Protein AF-A0A8J3WFZ7-F1 (afdb_monomer_lite)

Radius of gyration: 23.06 Å; chains: 1; bounding box: 49×49×69 Å

Sequence (189 aa):
MGMSPRNIRAHQSRGLLQPPLRRGRVAVYDSGHVRRLEAIKALQRQGYNLAAIEVFLGLRADQDHDALAELVRQLGTARPAILRTLLAHGLVARDGPVLRVLRPKPLRAALGLRDYGLSPLAALQLLAELLDTVSGLAAQLMSDVERRATVLRDPAAAPPPLLAPEDFGLLLAEALRTVTETTARDLVS

Organism: Planobispora rosea (NCBI:txid35762)

Foldseek 3Di:
DPDDPVVLVVCVVVLLAPFADDDDPDGDDDPVRVVSVVQVVVVVVVVDDPVVSCVVVCSVVVVVQVVLQVVLLVCCVVPVPLNVLCCVLQQWDDDDNGIHGPNCVLLVVLVVCVVVVDDSVRSSVVSSVVSVVVVVVLVVVVVVVVVVVVVVDDPPPDDPPCPDPVNVVVVVVVVVVVVVVVVVVVVVD

Secondary structure (DSSP, 8-state):
----HHHHHHHHHTTSSPPPEEETTEEEP-HHHHHHHHHHHHHHHTT--HHHHHHHTTSHHHHHHHHHHHHHHHHHHH-HHHHHHHHHTTSEEEETTEEEES-HHHHHHHHHGGGGT--HHHHHHHHHHHHHHHHHHHHHHHHHHHHHHHHHS-TTS-PPP---HHHHHHHHHHHHHHHHHHHHHHTT-

InterPro domains:
  IPR000551 MerR-type HTH domain [PF13411] (2-55)
  IPR000551 MerR-type HTH domain [PS50937] (1-59)
  IPR000551 MerR-type HTH domain [SM00422] (2-60)
  IPR009061 Putative DNA-binding domain superfamily [SSF46955] (2-68)
  IPR047057 MerR transcriptional regulator [PTHR30204] (2-131)

pLDDT: mean 78.14, std 10.88, range [47.56, 95.44]

Structure (mmCIF, N/CA/C/O backbone):
data_AF-A0A8J3WFZ7-F1
#
_entry.id   AF-A0A8J3WFZ7-F1
#
loop_
_atom_site.group_PDB
_atom_site.id
_atom_site.type_symbol
_atom_site.label_atom_id
_atom_site.label_alt_id
_atom_site.label_comp_id
_atom_site.label_asym_id
_atom_site.label_entity_id
_atom_site.label_seq_id
_atom_site.pdbx_PDB_ins_code
_atom_site.Cartn_x
_atom_site.Cartn_y
_atom_site.Cartn_z
_atom_site.occupancy
_atom_site.B_iso_or_equiv
_atom_site.auth_seq_id
_atom_site.auth_comp_id
_atom_site.auth_asym_id
_atom_site.auth_atom_id
_atom_site.pdbx_PDB_model_num
ATOM 1 N N . MET A 1 1 ? -4.794 33.262 18.597 1.00 53.56 1 MET A N 1
ATOM 2 C CA . MET A 1 1 ? -5.694 32.116 18.312 1.00 53.56 1 MET A CA 1
ATOM 3 C C . MET A 1 1 ? -7.152 32.491 18.589 1.00 53.56 1 MET A C 1
ATOM 5 O O . MET A 1 1 ? -7.589 32.407 19.724 1.00 53.56 1 MET A O 1
ATOM 9 N N . GLY A 1 2 ? -7.925 32.935 17.591 1.00 56.97 2 GLY A N 1
ATOM 10 C CA . GLY A 1 2 ? -9.332 33.345 17.791 1.00 56.97 2 GLY A CA 1
ATOM 11 C C . GLY A 1 2 ? -10.337 32.183 17.824 1.00 56.97 2 GLY A C 1
ATOM 12 O O . GLY A 1 2 ? -11.224 32.146 16.980 1.00 56.97 2 GLY A O 1
ATOM 13 N N . MET A 1 3 ? -10.136 31.153 18.650 1.00 70.38 3 MET A N 1
ATOM 14 C CA . MET A 1 3 ? -11.090 30.041 18.815 1.00 70.38 3 MET A CA 1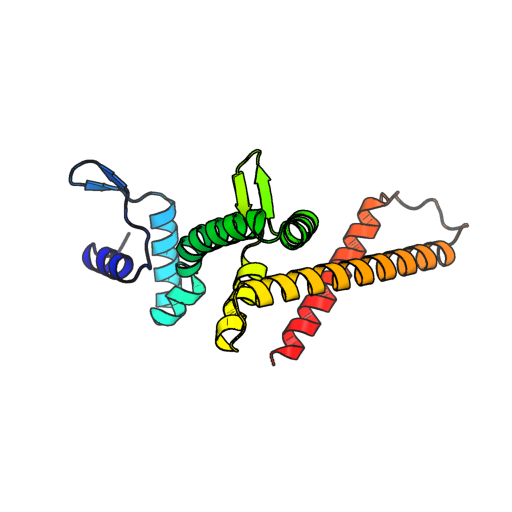
ATOM 15 C C . MET A 1 3 ? -11.390 29.866 20.302 1.00 70.38 3 MET A C 1
ATOM 17 O O . MET A 1 3 ? -10.468 29.803 21.109 1.00 70.38 3 MET A O 1
ATOM 21 N N . SER A 1 4 ? -12.672 29.810 20.669 1.00 78.25 4 SER A N 1
ATOM 22 C CA . SER A 1 4 ? -13.062 29.695 22.074 1.00 78.25 4 SER A CA 1
ATOM 23 C C . SER A 1 4 ? -12.706 28.310 22.644 1.00 78.25 4 SER A C 1
ATOM 25 O O . SER A 1 4 ? -12.750 27.313 21.913 1.00 78.25 4 SER A O 1
ATOM 27 N N . PRO A 1 5 ? -12.447 28.190 23.960 1.00 76.88 5 PRO A N 1
ATOM 28 C CA . PRO A 1 5 ? -12.253 26.895 24.620 1.00 76.88 5 PRO A CA 1
ATOM 29 C C . PRO A 1 5 ? -13.426 25.924 24.419 1.00 76.88 5 PRO A C 1
ATOM 31 O O . PRO A 1 5 ? -13.241 24.710 24.423 1.00 76.88 5 PRO A O 1
ATOM 34 N N . ARG A 1 6 ? -14.643 26.450 24.217 1.00 75.62 6 ARG A N 1
ATOM 35 C CA . ARG A 1 6 ? -15.837 25.661 23.889 1.00 75.62 6 ARG A CA 1
ATOM 36 C C . ARG A 1 6 ? -15.729 25.015 22.508 1.00 75.62 6 ARG A C 1
ATOM 38 O O . ARG A 1 6 ? -16.024 23.832 22.395 1.00 75.62 6 ARG A O 1
ATOM 45 N N . ASN A 1 7 ? -15.271 25.753 21.495 1.00 78.81 7 ASN A N 1
ATOM 46 C CA . ASN A 1 7 ? -15.071 25.205 20.151 1.00 78.81 7 ASN A CA 1
ATOM 47 C C . ASN A 1 7 ? -13.944 24.173 20.133 1.00 78.81 7 ASN A C 1
ATOM 49 O O . ASN A 1 7 ? -14.101 23.114 19.537 1.00 78.81 7 ASN A O 1
ATOM 53 N N . ILE A 1 8 ? -12.854 24.427 20.861 1.00 77.75 8 ILE A N 1
ATOM 54 C CA . ILE A 1 8 ? -11.753 23.464 21.001 1.00 77.75 8 ILE A CA 1
ATOM 55 C C . ILE A 1 8 ? -12.259 22.155 21.630 1.00 77.75 8 ILE A C 1
ATOM 57 O O . ILE A 1 8 ? -11.998 21.081 21.095 1.00 77.75 8 ILE A O 1
ATOM 61 N N . ARG A 1 9 ? -13.059 22.231 22.706 1.00 77.94 9 ARG A N 1
ATOM 62 C CA . ARG A 1 9 ? -13.689 21.047 23.317 1.00 77.94 9 ARG A CA 1
ATOM 63 C C . ARG A 1 9 ? -14.682 20.347 22.390 1.00 77.94 9 ARG A C 1
ATOM 65 O O . ARG A 1 9 ? -14.720 19.125 22.381 1.00 77.94 9 ARG A O 1
ATOM 72 N N . ALA A 1 10 ? -15.455 21.094 21.602 1.00 75.56 10 ALA A N 1
ATOM 73 C CA . ALA A 1 10 ? -16.378 20.521 20.623 1.00 75.56 10 ALA A CA 1
ATOM 74 C C . ALA A 1 10 ? -15.643 19.781 19.490 1.00 75.56 10 ALA A C 1
ATOM 76 O O . ALA A 1 10 ? -16.128 18.767 18.997 1.00 75.56 10 ALA A O 1
ATOM 77 N N . HIS A 1 11 ? -14.460 20.258 19.092 1.00 77.62 11 HIS A N 1
ATOM 78 C CA . HIS A 1 11 ? -13.589 19.536 18.166 1.00 77.62 11 HIS A CA 1
ATOM 79 C C . HIS A 1 11 ? -12.972 18.297 18.827 1.00 77.62 11 HIS A C 1
ATOM 81 O O . HIS A 1 11 ? -12.979 17.233 18.220 1.00 77.62 11 HIS A O 1
ATOM 87 N N . GLN A 1 12 ? -12.523 18.384 20.083 1.00 73.69 12 GLN A N 1
ATOM 88 C CA . GLN A 1 12 ? -12.026 17.221 20.834 1.00 73.69 12 GLN A CA 1
ATOM 89 C C . GLN A 1 12 ? -13.088 16.130 20.991 1.00 73.69 12 GLN A C 1
ATOM 91 O O . GLN A 1 12 ? -12.812 14.967 20.718 1.00 73.69 12 GLN A O 1
ATOM 96 N N . SER A 1 13 ? -14.316 16.495 21.373 1.00 69.81 13 SER A N 1
ATOM 97 C CA . SER A 1 13 ? -15.417 15.538 21.552 1.00 69.81 13 SER A CA 1
ATOM 98 C C . SER A 1 13 ? -15.830 14.849 20.251 1.00 69.81 13 SER A C 1
ATOM 100 O O . SER A 1 13 ? -16.452 13.796 20.291 1.00 69.81 13 SER A O 1
ATOM 102 N N . ARG A 1 14 ? -15.502 15.450 19.102 1.00 65.94 14 ARG A N 1
ATOM 103 C CA . ARG A 1 14 ? -15.726 14.898 17.758 1.00 65.94 14 ARG A CA 1
ATOM 104 C C . ARG A 1 14 ? -14.486 14.206 17.183 1.00 65.94 14 ARG A C 1
ATOM 106 O O . ARG A 1 14 ? -14.493 13.801 16.032 1.00 65.94 14 ARG A O 1
ATOM 113 N N . GLY A 1 15 ? -13.403 14.104 17.956 1.00 64.69 15 GLY A N 1
ATOM 114 C CA . GLY A 1 15 ? -12.153 13.498 17.499 1.00 64.69 15 GLY A CA 1
ATOM 115 C C . GLY A 1 15 ? -11.396 14.331 16.460 1.00 64.69 15 GLY A C 1
ATOM 116 O O . GLY A 1 15 ? -10.499 13.813 15.815 1.00 64.69 15 GLY A O 1
ATOM 117 N N . LEU A 1 16 ? -11.719 15.620 16.296 1.00 69.06 16 LEU A N 1
ATOM 118 C CA . LEU A 1 16 ? -11.050 16.546 15.370 1.00 69.06 16 LEU A CA 1
ATOM 119 C C . LEU A 1 16 ? -9.709 17.087 15.881 1.00 69.06 16 LEU A C 1
ATOM 121 O O . LEU A 1 16 ? -8.908 17.651 15.129 1.00 69.06 16 LEU A O 1
ATOM 125 N N . LEU A 1 17 ? -9.464 16.920 17.174 1.00 74.81 17 LEU A N 1
ATOM 126 C CA . LEU A 1 17 ? -8.264 17.357 17.860 1.00 74.81 17 LEU A CA 1
ATOM 127 C C . LEU A 1 17 ? -7.888 16.286 18.881 1.00 74.81 17 LEU A C 1
ATOM 129 O O . LEU A 1 17 ? -8.756 15.848 19.638 1.00 74.81 17 LEU A O 1
ATOM 133 N N . GLN A 1 18 ? -6.616 15.879 18.906 1.00 65.94 18 GLN A N 1
ATOM 134 C CA . GLN A 1 18 ? -6.146 14.919 19.902 1.00 65.94 18 GLN A CA 1
ATOM 135 C C . GLN A 1 18 ? -6.362 15.462 21.332 1.00 65.94 18 GLN A C 1
ATOM 137 O O . GLN A 1 18 ? -6.411 16.686 21.535 1.00 65.94 18 GLN A O 1
ATOM 142 N N . PRO A 1 19 ? -6.541 14.575 22.331 1.00 72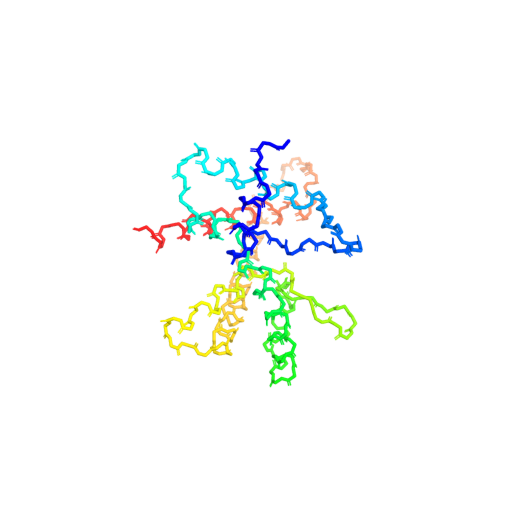.00 19 PRO A N 1
ATOM 143 C CA . PRO A 1 19 ? -6.604 14.991 23.722 1.00 72.00 19 PRO A CA 1
ATOM 144 C C . PRO A 1 19 ? -5.310 15.723 24.109 1.00 72.00 19 PRO A C 1
ATOM 146 O O . PRO A 1 19 ? -4.222 15.221 23.833 1.00 72.00 19 PRO A O 1
ATOM 149 N N . PRO A 1 20 ? -5.398 16.888 24.767 1.00 78.06 20 PRO A N 1
ATOM 150 C CA . PRO A 1 20 ? -4.220 17.640 25.156 1.00 78.06 20 PRO A CA 1
ATOM 151 C C . PRO A 1 20 ? -3.497 16.920 26.293 1.00 78.06 20 PRO A C 1
ATOM 153 O O . PRO A 1 20 ? -4.124 16.298 27.159 1.00 78.06 20 PRO A O 1
ATOM 156 N N . LEU A 1 21 ? -2.178 17.087 26.348 1.00 74.75 21 LEU A N 1
ATOM 157 C CA . LEU A 1 21 ? -1.383 16.642 27.487 1.00 74.75 21 LEU A CA 1
ATOM 158 C C . LEU A 1 21 ? -1.850 17.390 28.741 1.00 74.75 21 LEU A C 1
ATOM 160 O O . LEU A 1 21 ? -1.940 18.620 28.758 1.00 74.75 21 LEU A O 1
ATOM 164 N N . ARG A 1 22 ? -2.167 16.655 29.808 1.00 76.69 22 ARG A N 1
ATOM 165 C CA . ARG A 1 22 ? -2.564 17.258 31.084 1.00 76.69 22 ARG A CA 1
ATOM 166 C C . ARG A 1 22 ? -1.341 17.472 31.958 1.00 76.69 22 ARG A C 1
ATOM 168 O O . ARG A 1 22 ? -0.686 16.515 32.357 1.00 76.69 22 ARG A O 1
ATOM 175 N N . ARG A 1 23 ? -1.069 18.730 32.308 1.00 74.94 23 ARG A N 1
ATOM 176 C CA . ARG A 1 23 ? -0.067 19.094 33.315 1.00 74.94 23 ARG A CA 1
ATOM 177 C C . ARG A 1 23 ? -0.816 19.680 34.513 1.00 74.94 23 ARG A C 1
ATOM 179 O O . ARG A 1 23 ? -1.193 20.850 34.527 1.00 74.94 23 ARG A O 1
ATOM 186 N N . GLY A 1 24 ? -1.142 18.818 35.477 1.00 80.75 24 GLY A N 1
ATOM 187 C CA . GLY A 1 24 ? -2.034 19.159 36.590 1.00 80.75 24 GLY A CA 1
ATOM 188 C C . GLY A 1 24 ? -3.467 19.444 36.118 1.00 80.75 24 GLY A C 1
ATOM 189 O O . GLY A 1 24 ? -4.078 18.618 35.442 1.00 80.75 24 GLY A O 1
ATOM 190 N N . ARG A 1 25 ? -4.011 20.621 36.460 1.00 73.81 25 ARG A N 1
ATOM 191 C CA . ARG A 1 25 ? -5.360 21.070 36.040 1.00 73.81 25 ARG A CA 1
ATOM 192 C C . ARG A 1 25 ? -5.374 21.820 34.701 1.00 73.81 25 ARG A C 1
ATOM 194 O O . ARG A 1 25 ? -6.426 22.298 34.284 1.00 73.81 25 ARG A O 1
ATOM 201 N N . VAL A 1 26 ? -4.226 21.931 34.032 1.00 73.38 26 VAL A N 1
ATOM 202 C CA . VAL A 1 26 ? -4.076 22.702 32.793 1.00 73.38 26 VAL A CA 1
ATOM 203 C C . VAL A 1 26 ? -3.916 21.757 31.604 1.00 73.38 26 VAL A C 1
ATOM 205 O O . VAL A 1 26 ? -3.091 20.842 31.619 1.00 73.38 26 VAL A O 1
ATOM 208 N N . ALA A 1 27 ? -4.722 21.987 30.567 1.00 74.56 27 ALA A N 1
ATOM 209 C CA . ALA A 1 27 ? -4.569 21.347 29.266 1.00 74.56 27 ALA A CA 1
ATOM 210 C C . ALA A 1 27 ? -3.462 22.057 28.476 1.00 74.56 27 ALA A C 1
ATOM 212 O O . ALA A 1 27 ? -3.561 23.258 28.224 1.00 74.56 27 ALA A O 1
ATOM 213 N N . VAL A 1 28 ? -2.425 21.316 28.089 1.00 78.00 28 VAL A N 1
ATOM 214 C CA . VAL A 1 28 ? -1.299 21.817 27.298 1.00 78.00 28 VAL A CA 1
ATOM 215 C C . VAL A 1 28 ? -1.491 21.396 25.845 1.00 78.00 28 VAL A C 1
ATOM 217 O O . VAL A 1 28 ? -1.571 20.208 25.534 1.00 78.00 28 VAL A O 1
ATOM 220 N N . TYR A 1 29 ? -1.567 22.392 24.965 1.00 78.19 29 TYR A N 1
ATOM 221 C CA . TYR A 1 29 ? -1.643 22.216 23.519 1.00 78.19 29 TYR A CA 1
ATOM 222 C C . TYR A 1 29 ? -0.258 22.455 22.923 1.00 78.19 29 TYR A C 1
ATOM 224 O O . TYR A 1 29 ? 0.322 23.522 23.115 1.00 78.19 29 TYR A O 1
ATOM 232 N N . ASP A 1 30 ? 0.271 21.462 22.219 1.00 75.38 30 ASP A N 1
ATOM 233 C CA . ASP A 1 30 ? 1.550 21.571 21.517 1.00 75.38 30 ASP A CA 1
ATOM 234 C C . ASP A 1 30 ? 1.400 22.185 20.110 1.00 75.38 30 ASP A C 1
ATOM 236 O O . ASP A 1 30 ? 0.311 22.553 19.655 1.00 75.38 30 ASP A O 1
ATOM 240 N N . SER A 1 31 ? 2.519 22.283 19.389 1.00 72.81 31 SER A N 1
ATOM 241 C CA . SER A 1 31 ? 2.539 22.814 18.023 1.00 72.81 31 SER A CA 1
ATOM 242 C C . SER A 1 31 ? 1.715 21.979 17.030 1.00 72.81 31 SER A C 1
ATOM 244 O O . SER A 1 31 ? 1.226 22.522 16.039 1.00 72.81 31 SER A O 1
ATOM 246 N N . GLY A 1 32 ? 1.510 20.683 17.292 1.00 68.00 32 GLY A N 1
ATOM 247 C CA . GLY A 1 32 ? 0.646 19.813 16.495 1.00 68.00 32 GLY A CA 1
ATOM 248 C C . GLY A 1 32 ? -0.825 20.188 16.642 1.00 68.00 32 GLY A C 1
ATOM 249 O O . GLY A 1 32 ? -1.529 20.329 15.639 1.00 68.00 32 GLY A O 1
ATOM 250 N N . HIS A 1 33 ? -1.271 20.453 17.871 1.00 76.50 33 HIS A N 1
ATOM 251 C CA . HIS A 1 33 ? -2.623 20.946 18.139 1.00 76.50 33 HIS A CA 1
ATOM 252 C C . HIS A 1 33 ? -2.884 22.289 17.452 1.00 76.50 33 HIS A C 1
ATOM 254 O O . HIS A 1 33 ? -3.948 22.494 16.867 1.00 76.50 33 HIS A O 1
ATOM 260 N N . VAL A 1 34 ? -1.903 23.194 17.490 1.00 80.25 34 VAL A N 1
ATOM 261 C CA . VAL A 1 34 ? -2.004 24.518 16.866 1.00 80.25 34 VAL A CA 1
ATOM 262 C C . VAL A 1 34 ? -2.170 24.417 15.349 1.00 80.25 34 VAL A C 1
ATOM 264 O O . VAL A 1 34 ? -3.164 24.918 14.821 1.00 80.25 34 VAL A O 1
ATOM 267 N N . ARG A 1 35 ? -1.270 23.701 14.658 1.00 76.31 35 ARG A N 1
ATOM 268 C CA . ARG A 1 35 ? -1.353 23.503 13.197 1.00 76.31 35 ARG A CA 1
ATOM 269 C C . ARG A 1 35 ? -2.689 22.889 12.781 1.00 76.31 35 ARG A C 1
ATOM 271 O O . ARG A 1 35 ? -3.273 23.257 11.765 1.00 76.31 35 ARG A O 1
ATOM 278 N N . ARG A 1 36 ? -3.205 21.967 13.596 1.00 77.06 36 ARG A N 1
ATOM 279 C CA . ARG A 1 36 ? -4.477 21.290 13.344 1.00 77.06 36 ARG A CA 1
ATOM 280 C C . ARG A 1 36 ? -5.679 22.222 13.468 1.00 77.06 36 ARG A C 1
ATOM 282 O O . ARG A 1 36 ? -6.556 22.209 12.608 1.00 77.06 36 ARG A O 1
ATOM 289 N N . LEU A 1 37 ? -5.707 23.061 14.501 1.00 84.19 37 LEU A N 1
ATOM 290 C CA . LEU A 1 37 ? -6.746 24.078 14.678 1.00 84.19 37 LEU A CA 1
ATOM 291 C C . LEU A 1 37 ? -6.727 25.125 13.554 1.00 84.19 37 LEU A C 1
ATOM 293 O O . LEU A 1 37 ? -7.786 25.593 13.132 1.00 84.19 37 LEU A O 1
ATOM 297 N N . GLU A 1 38 ? -5.547 25.474 13.041 1.00 83.00 38 GLU A N 1
ATOM 298 C CA . GLU A 1 38 ? -5.401 26.364 11.884 1.00 83.00 38 GLU A CA 1
ATOM 299 C C . GLU A 1 38 ? -5.918 25.726 10.589 1.00 83.00 38 GLU A C 1
ATOM 301 O O . GLU A 1 38 ? -6.644 26.382 9.840 1.00 83.00 38 GLU A O 1
ATOM 306 N N . ALA A 1 39 ? -5.639 24.438 10.366 1.00 78.25 39 ALA A N 1
ATOM 307 C CA . ALA A 1 39 ? -6.156 23.690 9.220 1.00 78.25 39 ALA A CA 1
ATOM 308 C C . ALA A 1 39 ? -7.691 23.567 9.247 1.00 78.25 39 ALA A C 1
ATOM 310 O O . 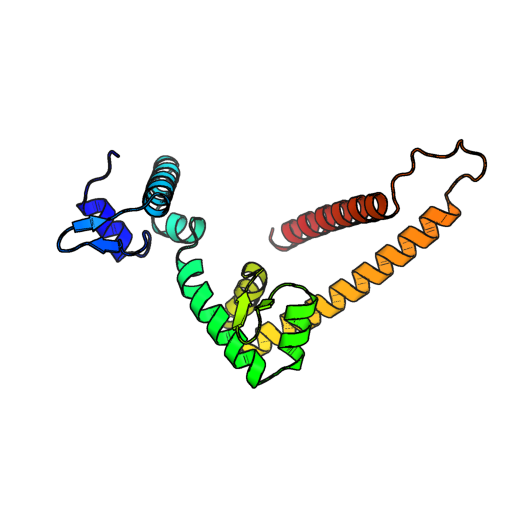ALA A 1 39 ? -8.347 23.846 8.243 1.00 78.25 39 ALA A O 1
ATOM 311 N N . ILE A 1 40 ? -8.280 23.249 10.410 1.00 81.56 40 ILE A N 1
ATOM 312 C CA . ILE A 1 40 ? -9.744 23.233 10.600 1.00 81.56 40 ILE A CA 1
ATOM 313 C C . ILE A 1 40 ? -10.334 24.598 10.235 1.00 81.56 40 ILE A C 1
ATOM 315 O O . ILE A 1 40 ? -11.298 24.678 9.477 1.00 81.56 40 ILE A O 1
ATOM 319 N N . LYS A 1 41 ? -9.727 25.688 10.717 1.00 83.50 41 LYS A N 1
ATOM 320 C CA . LYS A 1 41 ? -10.176 27.051 10.406 1.00 83.50 41 LYS A CA 1
ATOM 321 C C . LYS A 1 41 ? -10.044 27.418 8.934 1.00 83.50 41 LYS A C 1
ATOM 323 O O . LYS A 1 41 ? -10.872 28.169 8.425 1.00 83.50 41 LYS A O 1
ATOM 328 N N . ALA A 1 42 ? -8.987 26.977 8.261 1.00 80.25 42 ALA A N 1
ATOM 329 C CA . ALA A 1 42 ? -8.806 27.228 6.836 1.00 80.25 42 ALA A CA 1
ATOM 330 C C . ALA A 1 42 ? -9.911 26.546 6.018 1.00 80.25 42 ALA A C 1
ATOM 332 O O . ALA A 1 42 ? -10.556 27.208 5.211 1.00 80.25 42 ALA A O 1
ATOM 333 N N . LEU A 1 43 ? -10.205 25.278 6.310 1.00 78.88 43 LEU A N 1
ATOM 334 C CA . LEU A 1 43 ? -11.245 24.514 5.619 1.00 78.88 43 LEU A CA 1
ATOM 335 C C . LEU A 1 43 ? -12.661 25.024 5.936 1.00 78.88 43 LEU A C 1
ATOM 337 O O . LEU A 1 43 ? -13.491 25.142 5.041 1.00 78.88 43 LEU A O 1
ATOM 341 N N . GLN A 1 44 ? -12.936 25.417 7.183 1.00 84.00 44 GLN A N 1
ATOM 342 C CA . GLN A 1 44 ? -14.215 26.048 7.535 1.00 84.00 44 GLN A CA 1
ATOM 343 C C . GLN A 1 44 ? -14.437 27.364 6.780 1.00 84.00 44 GLN A C 1
ATOM 345 O O . GLN A 1 44 ? -15.546 27.628 6.325 1.00 84.00 44 GLN A O 1
ATOM 350 N N . ARG A 1 45 ? -13.388 28.183 6.609 1.00 83.88 45 ARG A N 1
ATOM 351 C CA . ARG A 1 45 ? -13.462 29.425 5.814 1.00 83.88 45 ARG A CA 1
ATOM 352 C C . ARG A 1 45 ? -13.726 29.169 4.331 1.00 83.88 45 ARG A C 1
ATOM 354 O O . ARG A 1 45 ? -14.273 30.037 3.668 1.00 83.88 45 ARG A O 1
ATOM 361 N N . GLN A 1 46 ? -13.358 27.993 3.833 1.00 78.44 46 GLN A N 1
ATOM 362 C CA . GLN A 1 46 ? -13.649 27.542 2.471 1.00 78.44 46 GLN A CA 1
ATOM 363 C C . GLN A 1 46 ? -15.057 26.930 2.331 1.00 78.44 46 GLN A C 1
ATOM 365 O O . GLN A 1 46 ? -15.419 26.494 1.246 1.00 78.44 46 GLN A O 1
ATOM 370 N N . GLY A 1 47 ? -15.859 26.903 3.403 1.00 79.88 47 GLY A N 1
ATOM 371 C CA . GLY A 1 47 ? -17.246 26.429 3.373 1.00 79.88 47 GLY A CA 1
ATOM 372 C C . GLY A 1 47 ? -17.421 24.931 3.634 1.00 79.88 47 GLY A C 1
ATOM 373 O O . GLY A 1 47 ? -18.546 24.437 3.583 1.00 79.88 47 GLY A O 1
ATOM 374 N N . TYR A 1 48 ? -16.351 24.197 3.955 1.00 71.25 48 TYR A N 1
ATOM 375 C CA . TYR A 1 48 ? -16.469 22.778 4.286 1.00 71.25 48 TYR A CA 1
ATOM 376 C C . TYR A 1 48 ? -17.166 22.577 5.635 1.00 71.25 48 TYR A C 1
ATOM 378 O O . TYR A 1 48 ? -16.829 23.203 6.645 1.00 71.25 48 TYR A O 1
ATOM 386 N N . ASN A 1 49 ? -18.129 21.655 5.661 1.00 79.31 49 ASN A N 1
ATOM 387 C CA . ASN A 1 49 ? -18.764 21.229 6.901 1.00 79.31 49 ASN A CA 1
ATOM 388 C C . ASN A 1 49 ? -17.813 20.342 7.729 1.00 79.31 49 ASN A C 1
ATOM 390 O O . ASN A 1 49 ? -16.811 19.824 7.236 1.00 79.31 49 ASN A O 1
ATOM 394 N N . LEU A 1 50 ? -18.127 20.157 9.013 1.00 73.69 50 LEU A N 1
ATOM 395 C CA . LEU A 1 50 ? -17.257 19.409 9.926 1.00 73.69 50 LEU A CA 1
ATOM 396 C C . LEU A 1 50 ? -17.048 17.944 9.508 1.00 73.69 50 LEU A C 1
ATOM 398 O O . LEU A 1 50 ? -15.944 17.444 9.680 1.00 73.69 50 LEU A O 1
ATOM 402 N N . ALA A 1 51 ? -18.049 17.295 8.907 1.00 69.12 51 ALA A N 1
ATOM 403 C CA . ALA A 1 51 ? -17.934 15.910 8.446 1.00 69.12 51 ALA A CA 1
ATOM 404 C C . ALA A 1 51 ? -16.927 15.767 7.288 1.00 69.12 51 ALA A C 1
ATOM 406 O O . ALA A 1 51 ? -16.093 14.866 7.293 1.00 69.12 51 ALA A O 1
ATOM 407 N N . ALA A 1 52 ? -16.933 16.697 6.328 1.00 66.31 52 ALA A N 1
ATOM 408 C CA . ALA A 1 52 ? -15.936 16.738 5.259 1.00 66.31 52 ALA A CA 1
ATOM 409 C C . ALA A 1 52 ? -14.528 17.013 5.818 1.00 66.31 52 ALA A C 1
ATOM 411 O O . ALA A 1 52 ? -13.553 16.385 5.410 1.00 66.31 52 ALA A O 1
ATOM 412 N N . ILE A 1 53 ? -14.418 17.909 6.804 1.00 74.19 53 ILE A N 1
ATOM 413 C CA . ILE A 1 53 ? -13.147 18.246 7.464 1.00 74.19 53 ILE A CA 1
ATOM 414 C C . ILE A 1 53 ? -12.563 17.044 8.222 1.00 74.19 53 ILE A C 1
ATOM 416 O O . ILE A 1 53 ? -11.349 16.842 8.197 1.00 74.19 53 ILE A O 1
ATOM 420 N N . GLU A 1 54 ? -13.400 16.228 8.868 1.00 66.00 54 GLU A N 1
ATOM 421 C CA . GLU A 1 54 ? -12.984 14.988 9.546 1.00 66.00 54 GLU A CA 1
ATOM 422 C C . GLU A 1 54 ? -12.306 14.004 8.581 1.00 66.00 54 GLU A C 1
ATOM 424 O O . GLU A 1 54 ? -11.279 13.408 8.925 1.00 66.00 54 GLU A O 1
ATOM 429 N N . VAL A 1 55 ? -12.830 13.895 7.356 1.00 61.72 55 VAL A N 1
ATOM 430 C CA . VAL A 1 55 ? -12.257 13.073 6.280 1.00 61.72 55 VAL A CA 1
ATOM 431 C C . VAL A 1 55 ? -10.961 13.688 5.745 1.00 61.72 55 VAL A C 1
ATOM 433 O O . VAL A 1 55 ? -9.945 12.996 5.675 1.00 61.72 55 VAL A O 1
ATOM 436 N N . PHE A 1 56 ? -10.952 14.989 5.436 1.00 62.81 56 PHE A N 1
ATOM 437 C CA . PHE A 1 56 ? -9.778 15.678 4.881 1.00 62.81 56 PHE A CA 1
ATOM 438 C C . PHE A 1 56 ? -8.576 15.691 5.823 1.00 62.81 56 PHE A C 1
ATOM 440 O O . PHE A 1 56 ? -7.434 15.574 5.381 1.00 62.81 56 PHE A O 1
ATOM 447 N N . LEU A 1 57 ? -8.821 15.839 7.124 1.00 66.75 57 LEU A N 1
ATOM 448 C CA . LEU A 1 57 ? -7.757 15.913 8.118 1.00 66.75 57 LEU A CA 1
ATOM 449 C C . LEU A 1 57 ? -7.339 14.534 8.650 1.00 66.75 57 LEU A C 1
ATOM 451 O O . LEU A 1 57 ? -6.358 14.449 9.391 1.00 66.75 57 LEU A O 1
ATOM 455 N N . GLY A 1 58 ? -8.046 13.460 8.287 1.00 56.44 58 GLY A N 1
ATOM 456 C CA . GLY A 1 58 ? -7.621 12.086 8.539 1.00 56.44 58 GLY A CA 1
ATOM 457 C C . GLY A 1 58 ? -7.451 11.717 10.016 1.00 56.44 58 GLY A C 1
ATOM 458 O O . GLY A 1 58 ? -6.533 10.983 10.334 1.00 56.44 58 GLY A O 1
ATOM 459 N N . LEU A 1 59 ? -8.286 12.184 10.953 1.00 49.62 59 LEU A N 1
ATOM 460 C CA . LEU A 1 59 ? -8.139 11.783 12.376 1.00 49.62 59 LEU A CA 1
ATOM 461 C C . LEU A 1 59 ? -8.548 10.358 12.680 1.00 49.62 59 LEU A C 1
ATOM 463 O O . LEU A 1 59 ? -8.000 9.754 13.599 1.00 49.62 59 LEU A O 1
ATOM 467 N N . ARG A 1 60 ? -9.441 9.794 11.865 1.00 48.44 60 ARG A N 1
ATOM 468 C CA . ARG A 1 60 ? -9.605 8.344 11.829 1.00 48.44 60 ARG A CA 1
ATOM 469 C C . ARG A 1 60 ? -8.265 7.671 11.536 1.00 48.44 60 ARG A C 1
ATOM 471 O O . ARG A 1 60 ? -7.956 6.678 12.163 1.00 48.44 60 ARG A O 1
ATOM 478 N N . ALA A 1 61 ? -7.403 8.281 10.720 1.00 47.56 61 ALA A N 1
ATOM 479 C CA . ALA A 1 61 ? -6.115 7.713 10.350 1.00 47.56 61 ALA A CA 1
ATOM 480 C C . ALA A 1 61 ? -5.138 7.519 11.525 1.00 47.56 61 ALA A C 1
ATOM 482 O O . ALA A 1 61 ? -4.321 6.611 11.421 1.00 47.56 61 ALA A O 1
ATOM 483 N N . ASP A 1 62 ? -5.193 8.302 12.611 1.00 48.44 62 ASP A N 1
ATOM 484 C CA . ASP A 1 62 ? -4.297 8.104 13.770 1.00 48.44 62 ASP A CA 1
ATOM 485 C C . ASP A 1 62 ? -4.743 6.902 14.625 1.00 48.44 62 ASP A C 1
ATOM 487 O O . ASP A 1 62 ? -3.944 6.012 14.894 1.00 48.44 62 ASP A O 1
ATOM 491 N N . GLN A 1 63 ? -6.035 6.799 14.958 1.00 51.72 63 GLN A N 1
ATOM 492 C CA . GLN A 1 63 ? -6.588 5.622 15.656 1.00 51.72 63 GLN A CA 1
ATOM 493 C C . GLN A 1 63 ? -6.555 4.365 14.770 1.00 51.72 63 GLN A C 1
ATOM 495 O O . GLN A 1 63 ? -6.233 3.270 15.228 1.00 51.72 63 GLN A O 1
ATOM 500 N N . ASP A 1 64 ? -6.816 4.536 13.473 1.00 58.28 64 ASP A N 1
ATOM 501 C CA . ASP A 1 64 ? -6.672 3.489 12.468 1.00 58.28 64 ASP A CA 1
ATOM 502 C C . ASP A 1 64 ? -5.197 3.106 12.273 1.00 58.28 64 ASP A C 1
ATOM 504 O O . ASP A 1 64 ? -4.939 2.016 11.785 1.00 58.28 64 ASP A O 1
ATOM 508 N N . HIS A 1 65 ? -4.219 3.963 12.605 1.00 63.59 65 HIS A N 1
ATOM 509 C CA . HIS A 1 65 ? -2.792 3.621 12.519 1.00 63.59 65 HIS A CA 1
ATOM 510 C C . HIS A 1 65 ? -2.397 2.617 13.597 1.00 63.59 65 HIS A C 1
ATOM 512 O O . HIS A 1 65 ? -1.745 1.629 13.271 1.00 63.59 65 HIS A O 1
ATOM 518 N N . ASP A 1 66 ? -2.814 2.850 14.843 1.00 66.88 66 ASP A N 1
ATOM 519 C CA . ASP A 1 66 ? -2.535 1.943 15.960 1.00 66.88 66 ASP A CA 1
ATOM 520 C C . ASP A 1 66 ? -3.272 0.611 15.775 1.00 66.88 66 ASP A C 1
ATOM 522 O O . ASP A 1 66 ? -2.676 -0.459 15.907 1.00 66.88 66 ASP A O 1
ATOM 526 N N . ALA A 1 67 ? -4.544 0.660 15.363 1.00 71.06 67 ALA A N 1
ATOM 527 C CA . ALA A 1 67 ? -5.314 -0.537 15.027 1.00 71.06 67 ALA A CA 1
ATOM 528 C C . ALA A 1 67 ? -4.703 -1.306 13.841 1.00 71.06 67 ALA A C 1
ATOM 530 O O . ALA A 1 67 ? -4.647 -2.535 13.855 1.00 71.06 67 ALA A O 1
ATOM 531 N N . LEU A 1 68 ? -4.207 -0.597 12.823 1.00 77.00 68 LEU A N 1
ATOM 532 C CA . LEU A 1 68 ? -3.528 -1.204 11.682 1.00 77.00 68 LEU A CA 1
ATOM 533 C C . LEU A 1 68 ? -2.177 -1.810 12.077 1.00 77.00 68 LEU A C 1
ATOM 535 O O . LEU A 1 68 ? -1.849 -2.896 11.607 1.00 77.00 68 LEU A O 1
ATOM 539 N N . ALA A 1 69 ? -1.406 -1.148 12.939 1.00 79.31 69 ALA A N 1
ATOM 540 C CA . ALA A 1 69 ? -0.144 -1.674 13.450 1.00 79.31 69 ALA A CA 1
ATOM 541 C C . ALA A 1 69 ? -0.365 -2.964 14.254 1.00 79.31 69 ALA A C 1
ATOM 543 O O . ALA A 1 69 ? 0.346 -3.949 14.051 1.00 79.31 69 ALA A O 1
ATOM 544 N N . GLU A 1 70 ? -1.394 -2.993 15.101 1.00 80.31 70 GLU A N 1
ATOM 545 C CA . GLU A 1 70 ? -1.795 -4.184 15.848 1.00 80.31 70 GLU A CA 1
ATOM 546 C C . GLU A 1 70 ? -2.267 -5.312 14.919 1.00 80.31 70 GLU A C 1
ATOM 548 O O . GLU A 1 70 ? -1.858 -6.463 15.070 1.00 80.31 70 GLU A O 1
ATOM 553 N N . LEU A 1 71 ? -3.053 -4.990 13.892 1.00 79.81 71 LEU A N 1
ATOM 554 C CA . LEU A 1 71 ? -3.505 -5.965 12.902 1.00 79.81 71 LEU A CA 1
ATOM 555 C C . LEU A 1 71 ? -2.337 -6.544 12.088 1.00 79.81 71 LEU A C 1
ATOM 557 O O . LEU A 1 71 ? -2.280 -7.749 11.862 1.00 79.81 71 LEU A O 1
ATOM 561 N N . VAL A 1 72 ? -1.364 -5.718 11.698 1.00 82.00 72 VAL A N 1
ATOM 562 C CA . VAL A 1 72 ? -0.120 -6.156 11.039 1.00 82.00 72 VAL A CA 1
ATOM 563 C C . VAL A 1 72 ? 0.715 -7.042 11.970 1.00 82.00 72 VAL A C 1
ATOM 565 O O . VAL A 1 72 ? 1.307 -8.026 11.521 1.00 82.00 72 VAL A O 1
ATOM 568 N N . ARG A 1 73 ? 0.735 -6.750 13.276 1.00 82.44 73 ARG A N 1
ATOM 569 C CA . ARG A 1 73 ? 1.397 -7.589 14.284 1.00 82.44 73 ARG A CA 1
ATOM 570 C C . ARG A 1 73 ? 0.740 -8.965 14.398 1.00 82.44 73 ARG A C 1
ATOM 572 O O . ARG A 1 73 ? 1.448 -9.971 14.382 1.00 82.44 73 ARG A O 1
ATOM 579 N N . GLN A 1 74 ? -0.589 -9.016 14.459 1.00 80.75 74 GLN A N 1
ATOM 580 C CA . GLN A 1 74 ? -1.365 -10.264 14.456 1.00 80.75 74 GLN A CA 1
ATOM 581 C C . GLN A 1 74 ? -1.209 -11.035 13.136 1.00 80.75 74 GLN A C 1
ATOM 583 O O . GLN A 1 74 ? -1.107 -12.260 13.124 1.00 80.75 74 GLN A O 1
ATOM 588 N N . LEU A 1 75 ? -1.132 -10.328 12.008 1.00 78.56 75 LEU A N 1
ATOM 589 C CA . LEU A 1 75 ? -0.863 -10.925 10.703 1.00 78.56 75 LEU A CA 1
ATOM 590 C C . LEU A 1 75 ? 0.517 -11.586 10.662 1.00 78.56 75 LEU A C 1
ATOM 592 O O . LEU A 1 75 ? 0.657 -12.682 10.127 1.00 78.56 75 LEU A O 1
ATOM 596 N N . GLY A 1 76 ? 1.525 -10.942 11.251 1.00 77.50 76 GLY A N 1
ATOM 597 C CA . GLY A 1 76 ? 2.884 -11.468 11.315 1.00 77.50 76 GLY A CA 1
ATOM 598 C C . GLY A 1 76 ? 2.992 -12.819 12.013 1.00 77.50 76 GLY A C 1
ATOM 599 O O . GLY A 1 76 ? 3.823 -13.637 11.620 1.00 77.50 76 GLY A O 1
ATOM 600 N N . 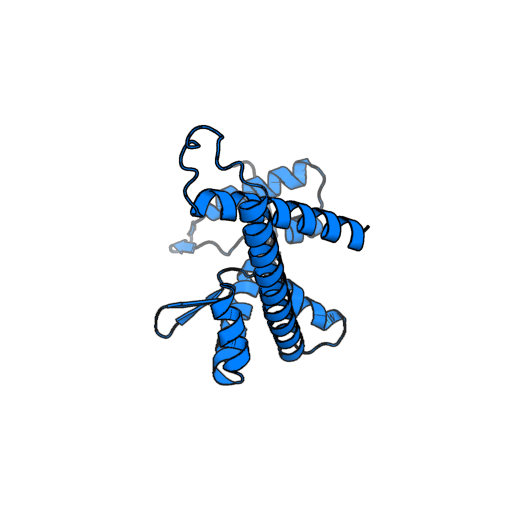THR A 1 77 ? 2.139 -13.074 13.008 1.00 81.06 77 THR A N 1
ATOM 601 C CA . THR A 1 77 ? 2.080 -14.369 13.693 1.00 81.06 77 THR A CA 1
ATOM 602 C C . THR A 1 77 ? 1.228 -15.382 12.931 1.00 81.06 77 THR A C 1
ATOM 604 O O . THR A 1 77 ? 1.633 -16.534 12.804 1.00 81.06 77 THR A O 1
ATOM 607 N N . ALA A 1 78 ? 0.076 -14.969 12.396 1.00 78.62 78 ALA A N 1
ATOM 608 C CA . ALA A 1 78 ? -0.872 -15.879 11.754 1.00 78.62 78 ALA A CA 1
ATOM 609 C C . ALA A 1 78 ? -0.477 -16.286 10.323 1.00 78.62 78 ALA A C 1
ATOM 611 O O . ALA A 1 78 ? -0.730 -17.417 9.910 1.00 78.62 78 ALA A O 1
ATOM 612 N N . ARG A 1 79 ? 0.105 -15.367 9.541 1.00 86.75 79 ARG A N 1
ATOM 613 C CA . ARG A 1 79 ? 0.445 -15.560 8.122 1.00 86.75 79 ARG A CA 1
ATOM 614 C C . ARG A 1 79 ? 1.749 -14.838 7.750 1.00 86.75 79 ARG A C 1
ATOM 616 O O . ARG A 1 79 ? 1.716 -13.766 7.139 1.00 86.75 79 ARG A O 1
ATOM 623 N N . PRO A 1 80 ? 2.917 -15.440 8.035 1.00 89.69 80 PRO A N 1
ATOM 624 C CA . PRO A 1 80 ? 4.213 -14.803 7.796 1.00 89.69 80 PRO A CA 1
ATOM 625 C C . PRO A 1 80 ? 4.506 -14.529 6.313 1.00 89.69 80 PRO A C 1
ATOM 627 O O . PRO A 1 80 ? 5.295 -13.638 6.016 1.00 89.69 80 PRO A O 1
ATOM 630 N N . ALA A 1 81 ? 3.879 -15.255 5.379 1.00 90.00 81 ALA A N 1
ATOM 631 C CA . ALA A 1 81 ? 4.041 -15.018 3.942 1.00 90.00 81 ALA A CA 1
ATOM 632 C C . ALA A 1 81 ? 3.532 -13.628 3.524 1.00 90.00 81 ALA A C 1
ATOM 634 O O . ALA A 1 81 ? 4.275 -12.875 2.905 1.00 90.00 81 ALA A O 1
ATOM 635 N N . ILE A 1 82 ? 2.325 -13.247 3.959 1.00 89.56 82 ILE A N 1
ATOM 636 C CA . ILE A 1 82 ? 1.744 -11.930 3.654 1.00 89.56 82 ILE A CA 1
ATOM 637 C C . ILE A 1 82 ? 2.622 -10.827 4.247 1.00 89.56 82 ILE A C 1
ATOM 639 O O . ILE A 1 82 ? 2.941 -9.852 3.573 1.00 89.56 82 ILE A O 1
ATOM 643 N N . LEU A 1 83 ? 3.076 -11.001 5.495 1.00 90.81 83 LEU A N 1
ATOM 644 C CA . LEU A 1 83 ? 3.971 -10.034 6.129 1.00 90.81 83 LEU A CA 1
ATOM 645 C C . LEU A 1 83 ? 5.272 -9.844 5.330 1.00 90.81 83 LEU A C 1
ATOM 647 O O . LEU A 1 83 ? 5.725 -8.711 5.194 1.00 90.81 83 LEU A O 1
ATOM 651 N N . ARG A 1 84 ? 5.870 -10.920 4.797 1.00 92.31 84 ARG A N 1
ATOM 652 C CA . ARG A 1 84 ? 7.086 -10.828 3.968 1.00 92.31 84 ARG A CA 1
ATOM 653 C C . ARG A 1 84 ? 6.852 -9.988 2.718 1.00 92.31 84 ARG A C 1
ATOM 655 O O . ARG A 1 84 ? 7.677 -9.125 2.445 1.00 92.31 84 ARG A O 1
ATOM 662 N N . THR A 1 85 ? 5.730 -10.177 2.026 1.00 93.94 85 THR A N 1
ATOM 663 C CA . THR A 1 85 ? 5.365 -9.351 0.866 1.00 93.94 85 THR A CA 1
ATOM 664 C C . THR A 1 85 ? 5.197 -7.881 1.266 1.00 93.94 85 THR A C 1
ATOM 666 O O . THR A 1 85 ? 5.789 -6.995 0.655 1.00 93.94 85 THR A O 1
ATOM 669 N N . LEU A 1 86 ? 4.477 -7.591 2.356 1.00 92.94 86 LEU A N 1
ATOM 670 C CA . LEU A 1 86 ? 4.300 -6.211 2.834 1.00 92.94 86 LEU A CA 1
ATOM 671 C C . LEU A 1 86 ? 5.620 -5.536 3.249 1.00 92.94 86 LEU A C 1
ATOM 673 O O . LEU A 1 86 ? 5.764 -4.324 3.072 1.00 92.94 86 LEU A O 1
ATOM 677 N N . LEU A 1 87 ? 6.567 -6.302 3.803 1.00 93.00 87 LEU A N 1
ATOM 678 C CA . LEU A 1 87 ? 7.924 -5.841 4.114 1.00 93.00 87 LEU A CA 1
ATOM 679 C C . LEU A 1 87 ? 8.731 -5.584 2.835 1.00 93.00 87 LEU A C 1
ATOM 681 O O . LEU A 1 87 ? 9.362 -4.536 2.724 1.00 93.00 87 LEU A O 1
ATOM 685 N N . ALA A 1 88 ? 8.687 -6.507 1.869 1.00 94.38 88 ALA A N 1
ATOM 686 C CA . ALA A 1 88 ? 9.415 -6.405 0.604 1.00 94.38 88 ALA A CA 1
ATOM 687 C C . ALA A 1 88 ? 9.006 -5.163 -0.202 1.00 94.38 88 ALA A C 1
ATOM 689 O O . ALA A 1 88 ? 9.859 -4.490 -0.771 1.00 94.38 88 ALA A O 1
ATOM 690 N N . HIS A 1 89 ? 7.719 -4.808 -0.170 1.00 94.12 89 HIS A N 1
ATOM 691 C CA . HIS A 1 89 ? 7.191 -3.618 -0.849 1.00 94.12 89 HIS A CA 1
ATOM 692 C C . HIS A 1 89 ? 7.223 -2.343 0.011 1.00 94.12 89 HIS A C 1
ATOM 694 O O . HIS A 1 89 ? 6.716 -1.299 -0.397 1.00 94.12 89 HIS A O 1
ATOM 700 N N . GLY A 1 90 ? 7.791 -2.398 1.221 1.00 92.50 90 GLY A N 1
ATOM 701 C CA . GLY A 1 90 ? 7.967 -1.226 2.085 1.00 92.50 90 GLY A CA 1
ATOM 702 C C . GLY A 1 90 ? 6.670 -0.644 2.657 1.00 92.50 90 GLY A C 1
ATOM 703 O O . GLY A 1 90 ? 6.643 0.520 3.064 1.00 92.50 90 GLY A O 1
ATOM 704 N N . LEU A 1 91 ? 5.582 -1.422 2.709 1.00 91.19 91 LEU A N 1
ATOM 705 C CA . LEU A 1 91 ? 4.347 -1.007 3.386 1.00 91.19 91 LEU A CA 1
ATOM 706 C C . LEU A 1 91 ? 4.506 -1.077 4.903 1.00 91.19 91 LEU A C 1
ATOM 708 O O . LEU A 1 91 ? 3.968 -0.243 5.638 1.00 91.19 91 LEU A O 1
ATOM 712 N N . VAL A 1 92 ? 5.280 -2.060 5.350 1.00 91.31 92 VAL A N 1
ATOM 713 C CA . VAL A 1 92 ? 5.645 -2.304 6.740 1.00 91.31 92 VAL A CA 1
ATOM 714 C C . VAL A 1 92 ? 7.169 -2.312 6.827 1.00 91.31 92 VAL A C 1
ATOM 716 O O . VAL A 1 92 ? 7.848 -2.714 5.889 1.00 91.31 92 VAL A O 1
ATOM 719 N N . ALA A 1 93 ? 7.709 -1.880 7.957 1.00 89.12 93 ALA A N 1
ATOM 720 C CA . ALA A 1 93 ? 9.102 -2.056 8.327 1.00 89.12 93 ALA A CA 1
ATOM 721 C C . ALA A 1 93 ? 9.197 -2.833 9.632 1.00 89.12 93 ALA A C 1
ATOM 723 O O . ALA A 1 93 ? 8.291 -2.802 10.470 1.00 89.12 93 ALA A O 1
ATOM 724 N N . ARG A 1 94 ? 10.325 -3.511 9.811 1.00 88.56 94 ARG A N 1
ATOM 725 C CA . ARG A 1 94 ? 10.649 -4.210 11.045 1.00 88.56 94 ARG A CA 1
ATOM 726 C C . ARG A 1 94 ? 11.824 -3.519 11.722 1.00 88.56 94 ARG A C 1
ATOM 728 O O . ARG A 1 94 ? 12.897 -3.421 11.141 1.00 88.56 94 ARG A O 1
ATOM 735 N N . ASP A 1 95 ? 11.595 -3.065 12.946 1.00 84.69 95 ASP A N 1
ATOM 736 C CA . ASP A 1 95 ? 12.569 -2.429 13.832 1.00 84.69 95 ASP A CA 1
ATOM 737 C C . ASP A 1 95 ? 12.786 -3.366 15.030 1.00 84.69 95 ASP A C 1
ATOM 739 O O . ASP A 1 95 ? 12.064 -3.333 16.031 1.00 84.69 95 ASP A O 1
ATOM 743 N N . GLY A 1 96 ? 13.685 -4.338 14.848 1.00 82.69 96 GLY A N 1
ATOM 744 C CA . GLY A 1 96 ? 13.888 -5.441 15.788 1.00 82.69 96 GLY A CA 1
ATOM 745 C C . GLY A 1 96 ? 12.618 -6.295 15.987 1.00 82.69 96 GLY A C 1
ATOM 746 O O . GLY A 1 96 ? 12.143 -6.930 15.032 1.00 82.69 96 GLY A O 1
ATOM 747 N N . PRO A 1 97 ? 12.060 -6.374 17.213 1.00 78.38 97 PRO A N 1
ATOM 748 C CA . PRO A 1 97 ? 10.813 -7.094 17.469 1.00 78.38 97 PRO A CA 1
ATOM 749 C C . PRO A 1 97 ? 9.559 -6.295 17.078 1.00 78.38 97 PRO A C 1
ATOM 751 O O . PRO A 1 97 ? 8.474 -6.872 17.024 1.00 78.38 97 PRO A O 1
ATOM 754 N N . VAL A 1 98 ? 9.681 -4.992 16.810 1.00 78.62 98 VAL A N 1
ATOM 755 C CA . VAL A 1 98 ? 8.541 -4.104 16.562 1.00 78.62 98 VAL A CA 1
ATOM 756 C C . VAL A 1 98 ? 8.272 -3.993 15.062 1.00 78.62 98 VAL A C 1
ATOM 758 O O . VAL A 1 98 ? 9.176 -3.736 14.269 1.00 78.62 98 VAL A O 1
ATOM 761 N N . LEU A 1 99 ? 7.011 -4.164 14.663 1.00 85.19 99 LEU A N 1
ATOM 762 C CA . LEU A 1 99 ? 6.550 -3.871 13.306 1.00 85.19 99 LEU A CA 1
ATOM 763 C C . LEU A 1 99 ? 5.990 -2.448 13.252 1.00 85.19 99 LEU A C 1
ATOM 765 O O . LEU A 1 99 ? 5.237 -2.038 14.133 1.00 85.19 99 LEU A O 1
ATOM 769 N N . ARG A 1 100 ? 6.357 -1.698 12.212 1.00 85.50 100 ARG A N 1
ATOM 770 C CA . ARG A 1 100 ? 5.914 -0.321 11.974 1.00 85.50 100 ARG A CA 1
ATOM 771 C C . ARG A 1 100 ? 5.285 -0.207 10.597 1.00 85.50 100 ARG A C 1
ATOM 773 O O . ARG A 1 100 ? 5.841 -0.692 9.620 1.00 85.50 100 ARG A O 1
ATOM 780 N N . VAL A 1 101 ? 4.157 0.479 10.497 1.00 86.81 101 VAL A N 1
ATOM 781 C CA . VAL A 1 101 ? 3.533 0.772 9.204 1.00 86.81 101 VAL A CA 1
ATOM 782 C C . VAL A 1 101 ? 4.200 2.005 8.598 1.00 86.81 101 VAL A C 1
ATOM 784 O O . VAL A 1 101 ? 4.173 3.076 9.195 1.00 86.81 101 VAL A O 1
ATOM 787 N N . LEU A 1 102 ? 4.796 1.863 7.412 1.00 86.25 102 LEU A N 1
ATOM 788 C CA . LEU A 1 102 ? 5.425 2.976 6.689 1.00 86.25 102 LEU A CA 1
ATOM 789 C C . LEU A 1 102 ? 4.471 3.625 5.686 1.00 86.25 102 LEU A C 1
ATOM 791 O O . LEU A 1 102 ? 4.489 4.843 5.486 1.00 86.25 102 LEU A O 1
ATOM 795 N N . ARG A 1 103 ? 3.647 2.804 5.023 1.00 84.56 103 ARG A N 1
ATOM 796 C CA . ARG A 1 103 ? 2.698 3.236 3.991 1.00 84.56 103 ARG A CA 1
ATOM 797 C C . ARG A 1 103 ? 1.299 2.759 4.374 1.00 84.56 103 ARG A C 1
ATOM 799 O O . ARG A 1 103 ? 0.869 1.687 3.962 1.00 84.56 103 ARG A O 1
ATOM 806 N N . PRO A 1 104 ? 0.554 3.552 5.160 1.00 83.75 104 PRO A N 1
ATOM 807 C CA . PRO A 1 104 ? -0.741 3.127 5.678 1.00 83.75 104 PRO A CA 1
ATOM 808 C C . PRO A 1 104 ? -1.875 3.242 4.651 1.00 83.75 104 PRO A C 1
ATOM 810 O O . PRO A 1 104 ? -2.889 2.570 4.796 1.00 83.75 104 PRO A O 1
ATOM 813 N N . LYS A 1 105 ? -1.743 4.089 3.618 1.00 83.56 105 LYS A N 1
ATOM 814 C CA . LYS A 1 105 ? -2.820 4.327 2.639 1.00 83.56 105 LYS A CA 1
ATOM 815 C C . LYS A 1 105 ? -3.239 3.052 1.882 1.00 83.56 105 LYS A C 1
ATOM 817 O O . LYS A 1 105 ? -4.434 2.773 1.901 1.00 83.56 105 LYS A O 1
ATOM 822 N N . PRO A 1 106 ? -2.326 2.251 1.291 1.00 86.25 106 PRO A N 1
ATOM 823 C CA . PRO A 1 106 ? -2.716 1.025 0.588 1.00 86.25 106 PRO A CA 1
ATOM 824 C C . PRO A 1 106 ? -3.351 -0.008 1.522 1.00 86.25 106 PRO A C 1
ATOM 826 O O . PRO A 1 106 ? -4.363 -0.613 1.186 1.00 86.25 106 PRO A O 1
ATOM 829 N N . LEU A 1 107 ? -2.811 -0.146 2.737 1.00 87.62 107 LEU A N 1
ATOM 830 C CA . LEU A 1 107 ? -3.359 -1.044 3.752 1.00 87.62 107 LEU A CA 1
ATOM 831 C C . LEU A 1 107 ? -4.783 -0.637 4.148 1.00 87.62 107 LEU A C 1
ATOM 833 O O . LEU A 1 107 ? -5.671 -1.480 4.204 1.00 87.62 107 LEU A O 1
ATOM 837 N N . ARG A 1 108 ? -5.031 0.658 4.374 1.00 85.31 108 ARG A N 1
ATOM 838 C CA . ARG A 1 108 ? -6.380 1.161 4.675 1.00 85.31 108 ARG A CA 1
ATOM 839 C C . ARG A 1 108 ? -7.338 0.990 3.505 1.00 85.31 108 ARG A C 1
ATOM 841 O O . ARG A 1 108 ? -8.481 0.621 3.741 1.00 85.31 108 ARG A O 1
ATOM 848 N N . ALA A 1 109 ? -6.886 1.243 2.278 1.00 82.69 109 ALA A N 1
ATOM 849 C CA . ALA A 1 109 ? -7.701 1.027 1.087 1.00 82.69 109 ALA A CA 1
ATOM 850 C C . ALA A 1 109 ? -8.148 -0.440 0.994 1.00 82.69 109 ALA A C 1
ATOM 852 O O . ALA A 1 109 ? -9.337 -0.702 0.834 1.00 82.69 109 ALA A O 1
ATOM 853 N N . ALA A 1 110 ? -7.228 -1.385 1.220 1.00 86.62 110 ALA A N 1
ATOM 854 C CA . ALA A 1 110 ? -7.564 -2.802 1.304 1.00 86.62 110 ALA A CA 1
ATOM 855 C C . ALA A 1 110 ? -8.550 -3.088 2.449 1.00 86.62 110 ALA A C 1
ATOM 857 O O . ALA A 1 110 ? -9.573 -3.723 2.233 1.00 86.62 110 ALA A O 1
ATOM 858 N N . LEU A 1 111 ? -8.323 -2.571 3.659 1.00 84.31 111 LEU A N 1
ATOM 859 C CA . LEU A 1 111 ? -9.247 -2.782 4.785 1.00 84.31 111 LEU A CA 1
ATOM 860 C C . LEU A 1 111 ? -10.640 -2.159 4.576 1.00 84.31 111 LEU A C 1
ATOM 862 O O . LEU A 1 111 ? -11.608 -2.623 5.182 1.00 84.31 111 LEU A O 1
ATOM 866 N N . GLY A 1 112 ? -10.761 -1.145 3.716 1.00 80.00 112 GLY A N 1
ATOM 867 C CA . GLY A 1 112 ? -12.043 -0.599 3.265 1.00 80.00 112 GLY A CA 1
ATOM 868 C C . GLY A 1 112 ? -12.874 -1.599 2.457 1.00 80.00 112 GLY A C 1
ATOM 869 O O . GLY A 1 112 ? -14.097 -1.501 2.440 1.00 80.00 112 GLY A O 1
ATOM 870 N N . LEU A 1 113 ? -12.248 -2.632 1.879 1.00 78.50 113 LEU A N 1
ATOM 871 C CA . LEU A 1 113 ? -12.948 -3.694 1.148 1.00 78.50 113 LEU A CA 1
ATOM 872 C C . LEU A 1 113 ? -13.890 -4.531 2.026 1.00 78.50 113 LEU A C 1
ATOM 874 O O . LEU A 1 113 ? -14.708 -5.291 1.508 1.00 78.50 113 LEU A O 1
ATOM 878 N N . ARG A 1 114 ? -13.839 -4.365 3.352 1.00 79.31 114 ARG A N 1
ATOM 879 C CA . ARG A 1 114 ? -14.848 -4.918 4.266 1.00 79.31 114 ARG A CA 1
ATOM 880 C C . ARG A 1 114 ? -16.266 -4.453 3.933 1.00 79.31 114 ARG A C 1
ATOM 882 O O . ARG A 1 114 ? -17.208 -5.200 4.169 1.00 79.31 114 ARG A O 1
ATOM 889 N N . ASP A 1 115 ? -16.409 -3.249 3.374 1.00 80.94 115 ASP A N 1
ATOM 890 C CA . ASP A 1 115 ? -17.706 -2.692 2.984 1.00 80.94 115 ASP A CA 1
ATOM 891 C C . ASP A 1 115 ? -18.299 -3.480 1.791 1.00 80.94 115 ASP A C 1
ATOM 893 O O . ASP A 1 115 ? -19.494 -3.412 1.525 1.00 80.94 115 ASP A O 1
ATOM 897 N N . TYR A 1 116 ? -17.473 -4.314 1.144 1.00 79.69 116 TYR A N 1
ATOM 898 C CA . TYR A 1 116 ? -17.827 -5.285 0.107 1.00 79.69 116 TYR A CA 1
ATOM 899 C C . TYR A 1 116 ? -17.846 -6.738 0.627 1.00 79.69 116 TYR A C 1
ATOM 901 O O . TYR A 1 116 ? -17.831 -7.684 -0.156 1.00 79.69 116 TYR A O 1
ATOM 909 N N . GLY A 1 117 ? -17.849 -6.943 1.949 1.00 81.62 117 GLY A N 1
ATOM 910 C CA . GLY A 1 117 ? -17.935 -8.264 2.582 1.00 81.62 117 GLY A CA 1
ATOM 911 C C . GLY A 1 117 ? -16.614 -9.035 2.683 1.00 81.62 117 GLY A C 1
ATOM 912 O O . GLY A 1 117 ? -16.609 -10.180 3.135 1.00 81.62 117 GLY A O 1
ATOM 913 N N . LEU A 1 118 ? -15.482 -8.435 2.300 1.00 82.12 118 LEU A N 1
ATOM 914 C CA . LEU A 1 118 ? -14.178 -9.090 2.406 1.00 82.12 118 LEU A CA 1
ATOM 915 C C . LEU A 1 118 ? -13.632 -9.033 3.837 1.00 82.12 118 LEU A C 1
ATOM 917 O O . LEU A 1 118 ? -13.605 -7.983 4.480 1.00 82.12 118 LEU A O 1
ATOM 921 N N . SER A 1 119 ? -13.137 -10.169 4.336 1.00 84.12 119 SER A N 1
ATOM 922 C CA . SER A 1 119 ? -12.442 -10.181 5.627 1.00 84.12 119 SER A CA 1
ATOM 923 C C . SER A 1 119 ? -11.143 -9.360 5.546 1.00 84.12 119 SER A C 1
ATOM 925 O O . SER A 1 119 ? -10.496 -9.358 4.495 1.00 84.12 119 SER A O 1
ATOM 927 N N . PRO A 1 120 ? -10.694 -8.722 6.647 1.00 81.75 120 PRO A N 1
ATOM 928 C CA . PRO A 1 120 ? -9.433 -7.972 6.676 1.00 81.75 120 PRO A CA 1
ATOM 929 C C . PRO A 1 120 ? -8.241 -8.770 6.140 1.00 81.75 120 PRO A C 1
ATOM 931 O O . PRO A 1 120 ? -7.386 -8.252 5.430 1.00 81.75 120 PRO A O 1
ATOM 934 N N . LEU A 1 121 ? -8.217 -10.065 6.452 1.00 82.19 121 LEU A N 1
ATOM 935 C CA . LEU A 1 121 ? -7.170 -10.981 6.034 1.00 82.19 121 LEU A CA 1
ATOM 936 C C . LEU A 1 121 ? -7.210 -11.267 4.529 1.00 82.19 121 LEU A C 1
ATOM 938 O O . LEU A 1 121 ? -6.163 -11.265 3.888 1.00 82.19 121 LEU A O 1
ATOM 942 N N . ALA A 1 122 ? -8.402 -11.489 3.966 1.00 85.00 122 ALA A N 1
ATOM 943 C CA . ALA A 1 122 ? -8.577 -11.673 2.526 1.00 85.00 122 ALA A CA 1
ATOM 944 C C . ALA A 1 122 ? -8.218 -10.397 1.753 1.00 85.00 122 ALA A C 1
ATOM 946 O O . ALA A 1 122 ? -7.540 -10.465 0.735 1.00 85.00 122 ALA A O 1
ATOM 947 N N . ALA A 1 123 ? -8.593 -9.228 2.271 1.00 87.62 123 ALA A N 1
ATOM 948 C CA . ALA A 1 123 ? -8.242 -7.955 1.657 1.00 87.62 123 ALA A CA 1
ATOM 949 C C . ALA A 1 123 ? -6.724 -7.704 1.629 1.00 87.62 123 ALA A C 1
ATOM 951 O O . ALA A 1 123 ? -6.185 -7.260 0.618 1.00 87.62 123 ALA A O 1
ATOM 952 N N . LEU A 1 124 ? -6.013 -8.014 2.719 1.00 87.88 124 LEU A N 1
ATOM 953 C CA . LEU A 1 124 ? -4.552 -7.888 2.764 1.00 87.88 124 LEU A CA 1
ATOM 954 C C . LEU A 1 124 ? -3.833 -8.935 1.908 1.00 87.88 124 LEU A C 1
ATOM 956 O O . LEU A 1 124 ? -2.781 -8.630 1.353 1.00 87.88 124 LEU A O 1
ATOM 960 N N . GLN A 1 125 ? -4.398 -10.136 1.780 1.00 88.81 125 GLN A N 1
ATOM 961 C CA . GLN A 1 125 ? -3.916 -11.155 0.847 1.00 88.81 125 GLN A CA 1
ATOM 962 C C . GLN A 1 125 ? -4.005 -10.644 -0.599 1.00 88.81 125 GLN A C 1
ATOM 964 O O . GLN A 1 125 ? -2.999 -10.651 -1.299 1.00 88.81 125 GLN A O 1
ATOM 969 N N . LEU A 1 126 ? -5.167 -10.124 -1.010 1.00 92.44 126 LEU A N 1
ATOM 970 C CA . LEU A 1 126 ? -5.360 -9.548 -2.346 1.00 92.44 126 LEU A CA 1
ATOM 971 C C . LEU A 1 126 ? -4.402 -8.383 -2.610 1.00 92.44 126 LEU A C 1
ATOM 973 O O . LEU A 1 126 ? -3.833 -8.278 -3.692 1.00 92.44 126 LEU A O 1
ATOM 977 N N . LEU A 1 127 ? -4.193 -7.518 -1.613 1.00 93.00 127 LEU A N 1
ATOM 978 C CA . LEU A 1 127 ? -3.224 -6.432 -1.725 1.00 93.00 127 LEU A CA 1
ATOM 979 C C . LEU A 1 127 ? -1.803 -6.969 -1.949 1.00 93.00 127 LEU A C 1
ATOM 981 O O . LEU A 1 127 ? -1.096 -6.453 -2.808 1.00 93.00 127 LEU A O 1
ATOM 985 N N . ALA A 1 128 ? -1.381 -7.980 -1.188 1.00 91.25 128 ALA A N 1
ATOM 986 C CA . ALA A 1 128 ? -0.060 -8.586 -1.335 1.00 91.25 128 ALA A CA 1
ATOM 987 C C . ALA A 1 128 ? 0.124 -9.224 -2.724 1.00 91.25 128 ALA A C 1
ATOM 989 O O . ALA A 1 128 ? 1.118 -8.950 -3.389 1.00 91.25 128 ALA A O 1
ATOM 990 N N . GLU A 1 129 ? -0.862 -9.991 -3.191 1.00 94.81 129 GLU A N 1
ATOM 991 C CA . GLU A 1 129 ? -0.859 -10.607 -4.525 1.00 94.81 129 GLU A CA 1
ATOM 992 C C . GLU A 1 129 ? -0.788 -9.559 -5.644 1.00 94.81 129 GLU A C 1
ATOM 994 O O . GLU A 1 129 ? -0.018 -9.704 -6.598 1.00 94.81 129 GLU A O 1
ATOM 999 N N . LEU A 1 130 ? -1.545 -8.466 -5.509 1.00 95.44 130 LEU A N 1
ATOM 1000 C CA . LEU A 1 130 ? -1.512 -7.359 -6.457 1.00 95.44 130 LEU A CA 1
ATOM 1001 C C . LEU A 1 130 ? -0.138 -6.678 -6.483 1.00 95.44 130 LEU A C 1
ATOM 1003 O O . LEU A 1 130 ? 0.378 -6.402 -7.563 1.00 95.44 130 LEU A O 1
ATOM 1007 N N . LEU A 1 131 ? 0.464 -6.420 -5.318 1.00 93.19 131 LEU A N 1
ATOM 1008 C CA . LEU A 1 131 ? 1.787 -5.797 -5.221 1.00 93.19 131 LEU A CA 1
ATOM 1009 C C . LEU A 1 131 ? 2.872 -6.658 -5.874 1.00 93.19 131 LEU A C 1
ATOM 1011 O O . LEU A 1 131 ? 3.668 -6.135 -6.652 1.00 93.19 131 LEU A O 1
ATOM 1015 N N . ASP A 1 132 ? 2.874 -7.966 -5.609 1.00 93.88 132 ASP A N 1
ATOM 1016 C CA . ASP A 1 132 ? 3.822 -8.897 -6.230 1.00 93.88 132 ASP A CA 1
ATOM 1017 C C . ASP A 1 132 ? 3.641 -8.941 -7.753 1.00 93.88 132 ASP A C 1
ATOM 1019 O O . ASP A 1 132 ? 4.616 -8.860 -8.502 1.00 93.88 132 ASP A O 1
ATOM 1023 N N . THR A 1 133 ? 2.391 -8.974 -8.221 1.00 95.38 133 THR A N 1
ATOM 1024 C CA . THR A 1 133 ? 2.077 -8.972 -9.656 1.00 95.38 133 THR A CA 1
ATOM 1025 C C . THR A 1 133 ? 2.554 -7.686 -10.334 1.00 95.38 133 THR A C 1
ATOM 1027 O O . THR A 1 133 ? 3.255 -7.736 -11.344 1.00 95.38 133 THR A O 1
ATOM 1030 N N . VAL A 1 134 ? 2.212 -6.523 -9.771 1.00 91.38 134 VAL A N 1
ATOM 1031 C CA . VAL A 1 134 ? 2.594 -5.213 -10.324 1.00 91.38 134 VAL A CA 1
ATOM 1032 C C . VAL A 1 134 ? 4.108 -5.027 -10.294 1.00 91.38 134 VAL A C 1
ATOM 1034 O O . VAL A 1 134 ? 4.674 -4.527 -11.262 1.00 91.38 134 VAL A O 1
ATOM 1037 N N . SER A 1 135 ? 4.779 -5.456 -9.225 1.00 89.44 135 SER A N 1
ATOM 1038 C CA . SER A 1 135 ? 6.238 -5.393 -9.128 1.00 89.44 135 SER A CA 1
ATOM 1039 C C . SER A 1 135 ? 6.920 -6.259 -10.188 1.00 89.44 135 SER A C 1
ATOM 1041 O O . SER A 1 135 ? 7.849 -5.790 -10.847 1.00 89.44 135 SER A O 1
ATOM 1043 N N . GLY A 1 136 ? 6.418 -7.476 -10.419 1.00 91.38 136 GLY A N 1
ATOM 1044 C CA . GLY A 1 136 ? 6.908 -8.349 -11.485 1.00 91.38 136 GLY A CA 1
ATOM 1045 C C . GLY A 1 136 ? 6.748 -7.727 -12.874 1.00 91.38 136 GLY A C 1
ATOM 1046 O O . GLY A 1 136 ? 7.707 -7.690 -13.644 1.00 91.38 136 GLY A O 1
ATOM 1047 N N . LEU A 1 137 ? 5.568 -7.172 -13.171 1.00 92.44 137 LEU A N 1
ATOM 1048 C CA . LEU A 1 137 ? 5.306 -6.478 -14.438 1.00 92.44 137 LEU A CA 1
ATOM 1049 C C . LEU A 1 137 ? 6.195 -5.239 -14.612 1.00 92.44 137 LEU A C 1
ATOM 1051 O O . LEU A 1 137 ? 6.747 -5.022 -15.688 1.00 92.44 137 LEU A O 1
ATOM 1055 N N . ALA A 1 138 ? 6.377 -4.442 -13.557 1.00 86.62 138 ALA A N 1
ATOM 1056 C CA . ALA A 1 138 ? 7.250 -3.273 -13.592 1.00 86.62 138 ALA A CA 1
ATOM 1057 C C . ALA A 1 138 ? 8.707 -3.670 -13.871 1.00 86.62 138 ALA A C 1
ATOM 1059 O O . ALA A 1 138 ? 9.354 -3.057 -14.714 1.00 86.62 138 ALA A O 1
ATOM 1060 N N . ALA A 1 139 ? 9.211 -4.726 -13.226 1.00 87.44 139 ALA A N 1
ATOM 1061 C CA . ALA A 1 139 ? 10.564 -5.227 -13.460 1.00 87.44 139 ALA A CA 1
ATOM 1062 C C . ALA A 1 139 ? 10.765 -5.726 -14.902 1.00 87.44 139 ALA A C 1
ATOM 1064 O O . ALA A 1 139 ? 11.809 -5.469 -15.507 1.00 87.44 139 ALA A O 1
ATOM 1065 N N . GLN A 1 140 ? 9.759 -6.399 -15.471 1.00 91.50 140 GLN A N 1
ATOM 1066 C CA . GLN A 1 140 ? 9.770 -6.822 -16.874 1.00 91.50 140 GLN A CA 1
ATOM 1067 C C . GLN A 1 140 ? 9.824 -5.618 -17.820 1.00 91.50 140 GLN A C 1
ATOM 1069 O O . GLN A 1 140 ? 10.718 -5.546 -18.659 1.00 91.50 140 GLN A O 1
ATOM 1074 N N . LEU A 1 141 ? 8.938 -4.635 -17.630 1.00 89.50 141 LEU A N 1
ATOM 1075 C CA . LEU A 1 141 ? 8.912 -3.416 -18.442 1.00 89.50 141 LEU A CA 1
ATOM 1076 C C . LEU A 1 141 ? 10.231 -2.643 -18.365 1.00 89.50 141 LEU A C 1
ATOM 1078 O O . LEU A 1 141 ? 10.752 -2.220 -19.394 1.00 89.50 141 LEU A O 1
ATOM 1082 N N . MET A 1 142 ? 10.796 -2.492 -17.165 1.00 84.88 142 MET A N 1
ATOM 1083 C CA . MET A 1 142 ? 12.098 -1.848 -16.973 1.00 84.88 142 MET A CA 1
ATOM 1084 C C . MET A 1 142 ? 13.197 -2.576 -17.752 1.00 84.88 142 MET A C 1
ATOM 1086 O O . MET A 1 142 ? 13.930 -1.945 -18.511 1.00 84.88 142 MET A O 1
ATOM 1090 N N . SER A 1 143 ? 13.247 -3.906 -17.643 1.00 86.75 143 SER A N 1
ATOM 1091 C CA . SER A 1 143 ? 14.226 -4.735 -18.359 1.00 86.75 143 SER A CA 1
ATOM 1092 C C . SER A 1 143 ? 14.089 -4.613 -19.882 1.00 86.75 143 SER A C 1
ATOM 1094 O O . SER A 1 143 ? 15.089 -4.576 -20.605 1.00 86.75 143 SER A O 1
ATOM 1096 N N . ASP A 1 144 ? 12.858 -4.543 -20.389 1.00 91.19 144 ASP A N 1
ATOM 1097 C CA . ASP A 1 144 ? 12.585 -4.389 -21.819 1.00 91.19 144 ASP A CA 1
ATOM 1098 C C . ASP A 1 144 ? 12.986 -3.002 -22.331 1.00 91.19 144 ASP A C 1
ATOM 1100 O O . ASP A 1 144 ? 13.607 -2.885 -23.395 1.00 91.19 144 ASP A O 1
ATOM 1104 N N . VAL A 1 145 ? 12.689 -1.949 -21.564 1.00 87.69 145 VAL A N 1
ATOM 1105 C CA . VAL A 1 145 ? 13.073 -0.573 -21.896 1.00 87.69 145 VAL A CA 1
ATOM 1106 C C . VAL A 1 145 ? 14.591 -0.409 -21.878 1.00 87.69 145 VAL A C 1
ATOM 1108 O O . VAL A 1 145 ? 15.140 0.148 -22.827 1.00 87.69 145 VAL A O 1
ATOM 1111 N N . GLU A 1 146 ? 15.288 -0.937 -20.872 1.00 81.31 146 GLU A N 1
ATOM 11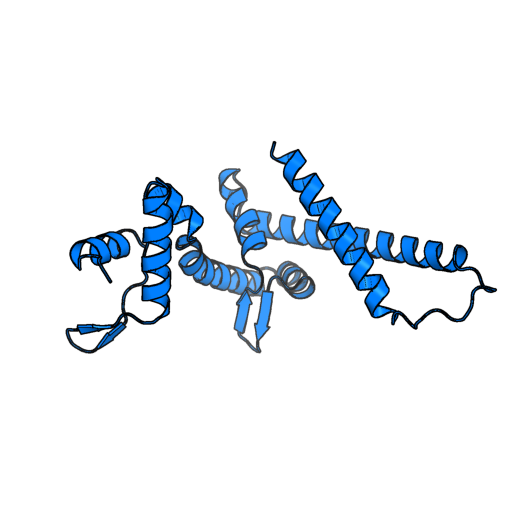12 C CA . GLU A 1 146 ? 16.757 -0.923 -20.801 1.00 81.31 146 GLU A CA 1
ATOM 1113 C C . GLU A 1 146 ? 17.390 -1.643 -21.997 1.00 81.31 146 GLU A C 1
ATOM 1115 O O . GLU A 1 146 ? 18.298 -1.118 -22.658 1.00 81.31 146 GLU A O 1
ATOM 1120 N N . ARG A 1 147 ? 16.865 -2.824 -22.345 1.00 85.94 147 ARG A N 1
ATOM 1121 C CA . ARG A 1 147 ? 17.320 -3.580 -23.516 1.00 85.94 147 ARG A CA 1
ATOM 1122 C C . ARG A 1 147 ? 17.132 -2.775 -24.800 1.00 85.94 147 ARG A C 1
ATOM 1124 O O . ARG A 1 147 ? 18.032 -2.733 -25.639 1.00 85.94 147 ARG A O 1
ATOM 1131 N N . ARG A 1 148 ? 15.982 -2.112 -24.958 1.00 87.44 148 ARG A N 1
ATOM 1132 C CA . ARG A 1 148 ? 15.674 -1.288 -26.135 1.00 87.44 148 ARG A CA 1
ATOM 1133 C C . ARG A 1 148 ? 16.542 -0.031 -26.197 1.00 87.44 148 ARG A C 1
ATOM 1135 O O . ARG A 1 148 ? 17.057 0.285 -27.266 1.00 87.44 148 ARG A O 1
ATOM 1142 N N . ALA A 1 149 ? 16.746 0.643 -25.069 1.00 83.44 149 ALA A N 1
ATOM 1143 C CA . ALA A 1 149 ? 17.594 1.826 -24.962 1.00 83.44 149 ALA A CA 1
ATOM 1144 C C . ALA A 1 149 ? 19.046 1.516 -25.348 1.00 83.44 149 ALA A C 1
ATOM 1146 O O . ALA A 1 149 ? 19.674 2.303 -26.051 1.00 83.44 149 ALA A O 1
ATOM 1147 N N . THR A 1 150 ? 19.550 0.337 -24.972 1.00 80.56 150 THR A N 1
ATOM 1148 C CA . THR A 1 150 ? 20.900 -0.115 -25.342 1.00 80.56 150 THR A CA 1
ATOM 1149 C C . THR A 1 150 ? 21.064 -0.257 -26.859 1.00 80.56 150 THR A C 1
ATOM 1151 O O . THR A 1 150 ? 22.091 0.141 -27.399 1.00 80.56 150 THR A O 1
ATOM 1154 N N . VAL A 1 151 ? 20.047 -0.776 -27.557 1.00 83.38 151 VAL A N 1
ATOM 1155 C CA . VAL A 1 151 ? 20.059 -0.928 -29.026 1.00 83.38 151 VAL A CA 1
ATOM 1156 C C . VAL A 1 151 ? 19.946 0.417 -29.745 1.00 83.38 151 VAL A C 1
ATOM 1158 O O . VAL A 1 151 ? 20.555 0.606 -30.791 1.00 83.38 151 VAL A O 1
ATOM 1161 N N . LEU A 1 152 ? 19.152 1.343 -29.204 1.00 83.25 152 LEU A N 1
ATOM 1162 C CA . LEU A 1 152 ? 18.935 2.668 -29.795 1.00 83.25 152 LEU A CA 1
ATOM 1163 C C . LEU A 1 152 ? 20.088 3.647 -29.534 1.00 83.25 152 LEU A C 1
ATOM 1165 O O . LEU A 1 152 ? 20.098 4.739 -30.100 1.00 83.25 152 LEU A O 1
ATOM 1169 N N . ARG A 1 153 ? 21.040 3.288 -28.668 1.00 73.75 153 ARG A N 1
ATOM 1170 C CA . ARG A 1 153 ? 22.185 4.133 -28.343 1.00 73.75 153 ARG A CA 1
ATOM 1171 C C . ARG A 1 153 ? 23.115 4.227 -29.551 1.00 73.75 153 ARG A C 1
ATOM 1173 O O . ARG A 1 153 ? 23.667 3.222 -29.984 1.00 73.75 153 ARG A O 1
ATOM 1180 N N . ASP A 1 154 ? 23.311 5.441 -30.061 1.00 70.25 154 ASP A N 1
ATOM 1181 C CA . ASP A 1 154 ? 24.293 5.709 -31.111 1.00 70.25 154 ASP A CA 1
ATOM 1182 C C . ASP A 1 154 ? 25.716 5.517 -30.546 1.00 70.25 154 ASP A C 1
ATOM 1184 O O . ASP A 1 154 ? 26.103 6.244 -29.624 1.00 70.25 154 ASP A O 1
ATOM 1188 N N . PRO A 1 155 ? 26.503 4.545 -31.047 1.00 64.81 155 PRO A N 1
ATOM 1189 C CA . PRO A 1 155 ? 27.869 4.327 -30.582 1.00 64.81 155 PRO A CA 1
ATOM 1190 C C . PRO A 1 155 ? 28.839 5.438 -31.019 1.00 64.81 155 PRO A C 1
ATOM 1192 O O . PRO A 1 155 ? 29.931 5.524 -30.459 1.00 64.81 155 PRO A O 1
ATOM 1195 N N . ALA A 1 156 ? 28.471 6.265 -32.007 1.00 65.81 156 ALA A N 1
ATOM 1196 C CA . ALA A 1 156 ? 29.297 7.344 -32.552 1.00 65.81 156 ALA A CA 1
ATOM 1197 C C . ALA A 1 156 ? 28.990 8.727 -31.943 1.00 65.81 156 ALA A C 1
ATOM 1199 O O . ALA A 1 156 ? 29.765 9.667 -32.138 1.00 65.81 156 ALA A O 1
ATOM 1200 N N . ALA A 1 157 ? 27.893 8.868 -31.191 1.00 62.81 157 ALA A N 1
ATOM 1201 C CA . ALA A 1 157 ? 27.591 10.091 -30.457 1.00 62.81 157 ALA A CA 1
ATOM 1202 C C . ALA A 1 157 ? 28.618 10.298 -29.327 1.00 62.81 157 ALA A C 1
ATOM 1204 O O . ALA A 1 157 ? 28.950 9.357 -28.605 1.00 62.81 157 ALA A O 1
ATOM 1205 N N . ALA A 1 158 ? 29.130 11.530 -29.187 1.00 55.03 158 ALA A N 1
ATOM 1206 C CA . ALA A 1 158 ? 30.085 11.928 -28.145 1.00 55.03 158 ALA A CA 1
ATOM 1207 C C . ALA A 1 158 ? 29.700 11.341 -26.772 1.00 55.03 158 ALA A C 1
ATOM 1209 O O . ALA A 1 158 ? 28.500 11.249 -26.492 1.00 55.03 158 ALA A O 1
ATOM 1210 N N . PRO A 1 159 ? 30.673 10.948 -25.917 1.00 57.03 159 PRO A N 1
ATOM 1211 C CA . PRO A 1 159 ? 30.363 10.306 -24.646 1.00 57.03 159 PRO A CA 1
ATOM 1212 C C . PRO A 1 159 ? 29.360 11.194 -23.906 1.00 57.03 159 PRO A C 1
ATOM 1214 O O . PRO A 1 159 ? 29.644 12.378 -23.702 1.00 57.03 159 PRO A O 1
ATOM 1217 N N . PRO A 1 160 ? 28.158 10.679 -23.593 1.00 58.12 160 PRO A N 1
ATOM 1218 C CA . PRO A 1 160 ? 27.131 11.502 -22.981 1.00 58.12 160 PRO A CA 1
ATOM 1219 C C . PRO A 1 160 ? 27.672 12.045 -21.651 1.00 58.12 160 PRO A C 1
ATOM 1221 O O . PRO A 1 160 ? 28.575 11.423 -21.072 1.00 58.12 160 PRO A O 1
ATOM 1224 N N . PRO A 1 161 ? 27.127 13.153 -21.105 1.00 55.12 161 PRO A N 1
ATOM 1225 C CA . PRO A 1 161 ? 27.230 13.327 -19.664 1.00 55.12 161 PRO A CA 1
ATOM 1226 C C . PRO A 1 161 ? 26.776 11.997 -19.063 1.00 55.12 161 PRO A C 1
ATOM 1228 O O . PRO A 1 161 ? 25.746 11.460 -19.477 1.00 55.12 161 PRO A O 1
ATOM 1231 N N . LEU A 1 162 ? 27.609 11.406 -18.212 1.00 57.03 162 LEU A N 1
ATOM 1232 C CA . LEU A 1 162 ? 27.291 10.170 -17.516 1.00 57.03 162 LEU A CA 1
ATOM 1233 C C . LEU A 1 162 ? 26.052 10.463 -16.657 1.00 57.03 162 LEU A C 1
ATOM 1235 O O . LEU A 1 162 ? 26.195 10.803 -15.491 1.00 57.03 162 LEU A O 1
ATOM 1239 N N . LEU A 1 163 ? 24.844 10.397 -17.230 1.00 55.88 163 LEU A N 1
ATOM 1240 C CA . LEU A 1 163 ? 23.659 10.084 -16.453 1.00 55.88 163 LEU A CA 1
ATOM 1241 C C . LEU A 1 163 ? 24.023 8.750 -15.844 1.00 55.88 163 LEU A C 1
ATOM 1243 O O . LEU A 1 163 ? 24.245 7.766 -16.566 1.00 55.88 163 LEU A O 1
ATOM 1247 N N . ALA A 1 164 ? 24.249 8.769 -14.539 1.00 65.00 164 ALA A N 1
ATOM 1248 C CA . ALA A 1 164 ? 24.607 7.553 -13.863 1.00 65.00 164 ALA A CA 1
ATOM 1249 C C . ALA A 1 164 ? 23.446 6.567 -14.095 1.00 65.00 164 ALA A C 1
ATOM 1251 O O . ALA A 1 164 ? 22.305 6.998 -14.282 1.00 65.00 164 ALA A O 1
ATOM 1252 N N . PRO A 1 165 ? 23.696 5.252 -14.174 1.00 64.81 165 PRO A N 1
ATOM 1253 C CA . PRO A 1 165 ? 22.636 4.270 -14.406 1.00 64.81 165 PRO A CA 1
ATOM 1254 C C . PRO A 1 165 ? 21.411 4.466 -13.490 1.00 64.81 165 PRO A C 1
ATOM 1256 O O . PRO A 1 165 ? 20.281 4.220 -13.911 1.00 64.81 165 PRO A O 1
ATOM 1259 N N . GLU A 1 166 ? 21.621 4.994 -12.277 1.00 67.12 166 GLU A N 1
ATOM 1260 C CA . GLU A 1 166 ? 20.561 5.437 -11.366 1.00 67.12 166 GLU A CA 1
ATOM 1261 C C . GLU A 1 166 ? 19.609 6.514 -11.931 1.00 67.12 166 GLU A C 1
ATOM 1263 O O . GLU A 1 166 ? 18.401 6.430 -11.705 1.00 67.12 166 GLU A O 1
ATOM 1268 N N . ASP A 1 167 ? 20.097 7.488 -12.702 1.00 78.00 167 ASP A N 1
ATOM 1269 C CA . ASP A 1 167 ? 19.288 8.593 -13.232 1.00 78.00 167 ASP A CA 1
ATOM 1270 C C . ASP A 1 167 ? 18.292 8.113 -14.298 1.00 78.00 167 ASP A C 1
ATOM 1272 O O . ASP A 1 167 ? 17.161 8.600 -14.377 1.00 78.00 167 ASP A O 1
ATOM 1276 N N . PHE A 1 168 ? 18.678 7.113 -15.097 1.00 75.75 168 PHE A N 1
ATOM 1277 C CA . PHE A 1 168 ? 17.789 6.497 -16.086 1.00 75.75 168 PHE A CA 1
ATOM 1278 C C . PHE A 1 168 ? 16.619 5.773 -15.411 1.00 75.75 168 PHE A C 1
ATOM 1280 O O . PHE A 1 168 ? 15.462 5.950 -15.802 1.00 75.75 168 PHE A O 1
ATOM 1287 N N . GLY A 1 169 ? 16.908 5.014 -14.350 1.00 75.88 169 GLY A N 1
ATOM 1288 C CA . GLY A 1 169 ? 15.886 4.337 -13.556 1.00 75.88 169 GLY A CA 1
ATOM 1289 C C . GLY A 1 169 ? 14.892 5.312 -12.919 1.00 75.88 169 GLY A C 1
ATOM 1290 O O . GLY A 1 169 ? 13.687 5.055 -12.926 1.00 75.88 169 GLY A O 1
ATOM 1291 N N . LEU A 1 170 ? 15.371 6.461 -12.430 1.00 80.94 170 LEU A N 1
ATOM 1292 C CA . LEU A 1 170 ? 14.519 7.505 -11.850 1.00 80.94 170 LEU A CA 1
ATOM 1293 C C . LEU A 1 170 ? 13.565 8.128 -12.877 1.00 80.94 170 LEU A C 1
ATOM 1295 O O . LEU A 1 170 ? 12.383 8.303 -12.580 1.00 80.94 170 LEU A O 1
ATOM 1299 N N . LEU A 1 171 ? 14.047 8.419 -14.088 1.00 81.94 171 LEU A N 1
ATOM 1300 C CA . LEU A 1 171 ? 13.210 8.964 -15.163 1.00 81.94 171 LEU A CA 1
ATOM 1301 C C . LEU A 1 171 ? 12.100 7.988 -15.575 1.00 81.94 171 LEU A C 1
ATOM 1303 O O . LEU A 1 171 ? 10.953 8.394 -15.770 1.00 81.94 171 LEU A O 1
ATOM 1307 N N . LEU A 1 172 ? 12.418 6.695 -15.671 1.00 81.75 172 LEU A N 1
ATOM 1308 C CA . LEU A 1 172 ? 11.426 5.669 -15.993 1.00 81.75 172 LEU A CA 1
ATOM 1309 C C . LEU A 1 172 ? 10.414 5.462 -14.866 1.00 81.75 172 LEU A C 1
ATOM 1311 O O . LEU A 1 172 ? 9.216 5.355 -15.133 1.00 81.75 172 LEU A O 1
ATOM 1315 N N . ALA A 1 173 ? 10.865 5.463 -13.610 1.00 81.50 173 ALA A N 1
ATOM 1316 C CA . ALA A 1 173 ? 9.974 5.395 -12.458 1.00 81.50 173 ALA A CA 1
ATOM 1317 C C . ALA A 1 173 ? 8.983 6.573 -12.440 1.00 81.50 173 ALA A C 1
ATOM 1319 O O . ALA A 1 173 ? 7.796 6.382 -12.174 1.00 81.50 173 ALA A O 1
ATOM 1320 N N . GLU A 1 174 ? 9.444 7.776 -12.784 1.00 85.12 174 GLU A N 1
ATOM 1321 C CA . GLU A 1 174 ? 8.605 8.972 -12.865 1.00 85.12 174 GLU A CA 1
ATOM 1322 C C . GLU A 1 174 ? 7.580 8.903 -14.012 1.00 85.12 174 GLU A C 1
ATOM 1324 O O . GLU A 1 174 ? 6.410 9.269 -13.841 1.00 85.12 174 GLU A O 1
ATOM 1329 N N . ALA A 1 175 ? 7.975 8.365 -15.168 1.00 84.50 175 ALA A N 1
ATOM 1330 C CA . ALA A 1 175 ? 7.053 8.104 -16.272 1.00 84.50 175 ALA A CA 1
ATOM 1331 C C . ALA A 1 175 ? 5.971 7.083 -15.874 1.00 84.50 175 ALA A C 1
ATOM 1333 O O . ALA A 1 175 ? 4.780 7.328 -16.082 1.00 84.50 175 ALA A O 1
ATOM 1334 N N . LEU A 1 176 ? 6.359 5.975 -15.231 1.00 83.50 176 LEU A N 1
ATOM 1335 C CA . LEU A 1 176 ? 5.426 4.962 -14.720 1.00 83.50 176 LEU A CA 1
ATOM 1336 C C . LEU A 1 176 ? 4.469 5.546 -13.673 1.00 83.50 176 LEU A C 1
ATOM 1338 O O . LEU A 1 176 ? 3.263 5.285 -13.717 1.00 83.50 176 LEU A O 1
ATOM 1342 N N . ARG A 1 177 ? 4.972 6.385 -12.760 1.00 82.06 177 ARG A N 1
ATOM 1343 C CA . ARG A 1 177 ? 4.144 7.106 -11.783 1.00 82.06 177 ARG A CA 1
ATOM 1344 C C . ARG A 1 177 ? 3.099 7.976 -12.481 1.00 82.06 177 ARG A C 1
ATOM 1346 O O . ARG A 1 177 ? 1.926 7.935 -12.127 1.00 82.06 177 ARG A O 1
ATOM 1353 N N . THR A 1 178 ? 3.503 8.708 -13.515 1.00 85.25 178 THR A N 1
ATOM 1354 C CA . THR A 1 178 ? 2.601 9.580 -14.282 1.00 85.25 178 THR A CA 1
ATOM 1355 C C . THR A 1 178 ? 1.488 8.781 -14.965 1.00 85.25 178 THR A C 1
ATOM 1357 O O . THR A 1 178 ? 0.316 9.162 -14.889 1.00 85.25 178 THR A O 1
ATOM 1360 N N . VAL A 1 179 ? 1.825 7.650 -15.594 1.00 84.38 179 VAL A N 1
ATOM 1361 C CA . VAL A 1 179 ? 0.839 6.773 -16.246 1.00 84.38 179 VAL A CA 1
ATOM 1362 C C . VAL A 1 179 ? -0.126 6.194 -15.217 1.00 84.38 179 VAL A C 1
ATOM 1364 O O . VAL A 1 179 ? -1.335 6.336 -15.374 1.00 84.38 179 VAL A O 1
ATOM 1367 N N . THR A 1 180 ? 0.387 5.616 -14.129 1.00 81.56 180 THR A N 1
ATOM 1368 C CA . THR A 1 180 ? -0.452 5.008 -13.083 1.00 81.56 180 THR A CA 1
ATOM 1369 C C . THR A 1 180 ? -1.402 6.016 -12.431 1.00 81.56 180 THR A C 1
ATOM 1371 O O . THR A 1 180 ? -2.577 5.708 -12.242 1.00 81.56 180 THR A O 1
ATOM 1374 N N . GLU A 1 181 ? -0.950 7.241 -12.152 1.00 77.81 181 GLU A N 1
ATOM 1375 C CA . GLU A 1 181 ? -1.802 8.314 -11.620 1.00 77.81 181 GLU A CA 1
ATOM 1376 C C . GLU A 1 181 ? -2.862 8.804 -12.611 1.00 77.81 181 GLU A C 1
ATOM 1378 O O . GLU A 1 181 ? -3.909 9.305 -12.193 1.00 77.81 181 GLU A O 1
ATOM 1383 N N . THR A 1 182 ? -2.583 8.715 -13.910 1.00 80.06 182 THR A N 1
ATOM 1384 C CA . THR A 1 182 ? -3.533 9.088 -14.964 1.00 80.06 182 THR A CA 1
ATOM 1385 C C . THR A 1 182 ? -4.593 8.002 -15.108 1.00 80.06 182 THR A C 1
ATOM 1387 O O . THR A 1 182 ? -5.773 8.276 -14.918 1.00 80.06 182 THR A O 1
ATOM 1390 N N . THR A 1 183 ? -4.179 6.745 -15.280 1.00 78.00 183 THR A N 1
ATOM 1391 C CA . THR A 1 183 ? -5.098 5.604 -15.388 1.00 78.00 183 THR A CA 1
ATOM 1392 C C . THR A 1 183 ? -5.974 5.444 -14.144 1.00 78.00 183 THR A C 1
ATOM 1394 O O . THR A 1 183 ? -7.156 5.139 -14.257 1.00 78.00 183 THR A O 1
ATOM 1397 N N . ALA A 1 184 ? -5.433 5.683 -12.944 1.00 71.69 184 ALA A N 1
ATOM 1398 C CA . ALA A 1 184 ? -6.218 5.616 -11.713 1.00 71.69 184 ALA A CA 1
ATOM 1399 C C . ALA A 1 184 ? -7.316 6.690 -11.637 1.00 71.69 184 ALA A C 1
ATOM 1401 O O . ALA A 1 184 ? -8.366 6.432 -11.054 1.00 71.69 184 ALA A O 1
ATOM 1402 N N . ARG A 1 185 ? -7.087 7.882 -12.207 1.00 71.25 185 ARG A N 1
ATOM 1403 C CA . ARG A 1 185 ? -8.115 8.931 -12.289 1.00 71.25 185 ARG A CA 1
ATOM 1404 C C . ARG A 1 185 ? -9.243 8.520 -13.230 1.00 71.25 185 ARG A C 1
ATOM 1406 O O . ARG A 1 185 ? -10.398 8.644 -12.839 1.00 71.25 185 ARG A O 1
ATOM 1413 N N . ASP A 1 186 ? -8.896 7.965 -14.387 1.00 74.19 186 ASP A N 1
ATOM 1414 C CA . ASP A 1 186 ? -9.860 7.568 -15.421 1.00 74.19 186 ASP A CA 1
ATOM 1415 C C . ASP A 1 186 ? -10.759 6.394 -14.992 1.00 74.19 186 ASP A C 1
ATOM 1417 O O . ASP A 1 186 ? -11.878 6.255 -15.471 1.00 74.19 186 ASP A O 1
ATOM 1421 N N . LEU A 1 187 ? -10.294 5.543 -14.070 1.00 63.66 187 LEU A N 1
ATOM 1422 C CA . LEU A 1 187 ? -11.078 4.423 -13.529 1.00 63.66 187 LEU A CA 1
ATOM 1423 C C . LEU A 1 187 ? -12.131 4.840 -12.485 1.00 63.66 187 LEU A C 1
ATOM 1425 O O . LEU A 1 187 ? -12.994 4.033 -12.143 1.00 63.66 187 LEU A O 1
ATOM 1429 N N . VAL A 1 188 ? -12.029 6.049 -11.926 1.00 60.59 188 VAL A N 1
ATOM 1430 C CA . VAL A 1 188 ? -12.898 6.547 -10.838 1.00 60.59 188 VAL A CA 1
ATOM 1431 C C . VAL A 1 188 ? -13.899 7.603 -11.337 1.00 60.59 188 VAL A C 1
ATOM 1433 O O . VAL A 1 188 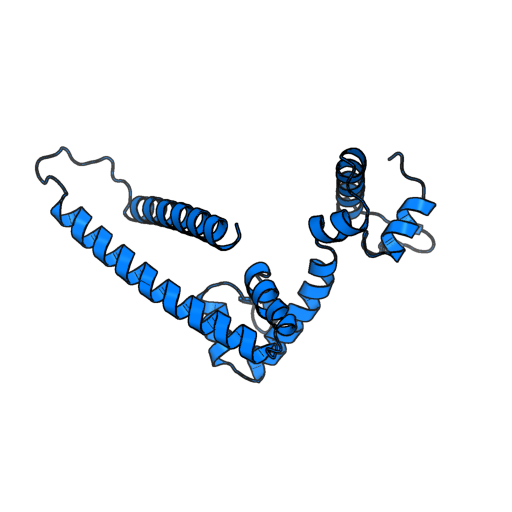? -14.852 7.922 -10.625 1.00 60.59 188 VAL A O 1
ATOM 1436 N N . SER A 1 189 ? -13.686 8.139 -12.540 1.00 48.44 189 SER A N 1
ATOM 1437 C CA . SER A 1 189 ? -14.555 9.092 -13.247 1.00 48.44 189 SER A CA 1
ATOM 1438 C C . SER A 1 189 ? -15.628 8.408 -14.084 1.00 48.44 189 SER A C 1
ATOM 1440 O O . SER A 1 189 ? -16.783 8.886 -14.035 1.00 48.44 189 SER A O 1
#